Protein AF-A0A183AEE5-F1 (afdb_monomer_lite)

Structure (mmCIF, N/CA/C/O backbone):
data_AF-A0A183AEE5-F1
#
_entry.id   AF-A0A183AEE5-F1
#
loop_
_atom_site.group_PDB
_atom_site.id
_atom_site.type_symbol
_atom_site.label_atom_id
_atom_site.label_alt_id
_atom_site.label_comp_id
_atom_site.label_asym_id
_atom_site.label_entity_id
_atom_site.label_seq_id
_atom_site.pdbx_PDB_ins_code
_atom_site.Cartn_x
_atom_site.Cartn_y
_atom_site.Cartn_z
_atom_site.occupancy
_atom_site.B_iso_or_equiv
_atom_site.auth_seq_id
_atom_site.auth_comp_id
_atom_site.auth_asym_id
_atom_site.auth_atom_id
_atom_site.pdbx_PDB_model_num
ATOM 1 N N . MET A 1 1 ? -30.775 -7.541 3.614 1.00 33.09 1 MET A N 1
ATOM 2 C CA . MET A 1 1 ? -30.421 -8.299 2.389 1.00 33.09 1 MET A CA 1
ATOM 3 C C . MET A 1 1 ? -29.648 -7.408 1.407 1.00 33.09 1 MET A C 1
ATOM 5 O O . MET A 1 1 ? -30.187 -7.089 0.366 1.00 33.09 1 MET A O 1
ATOM 9 N N . ASN A 1 2 ? -28.415 -6.980 1.724 1.00 30.53 2 ASN A N 1
ATOM 10 C CA . ASN A 1 2 ? -27.580 -6.151 0.825 1.00 30.53 2 ASN A CA 1
ATOM 11 C C . ASN A 1 2 ? -26.063 -6.335 1.096 1.00 30.53 2 ASN A C 1
ATOM 13 O O . ASN A 1 2 ? -25.309 -5.374 1.110 1.00 30.53 2 ASN A O 1
ATOM 17 N N . GLY A 1 3 ? -25.608 -7.569 1.352 1.00 29.02 3 GLY A N 1
ATOM 18 C CA . GLY A 1 3 ? -24.204 -7.855 1.710 1.00 29.02 3 GLY A CA 1
ATOM 19 C C . GLY A 1 3 ? -23.367 -8.567 0.640 1.00 29.02 3 GLY A C 1
ATOM 20 O O . GLY A 1 3 ? -22.178 -8.761 0.833 1.00 29.02 3 GLY A O 1
ATOM 21 N N . ALA A 1 4 ? -23.956 -8.978 -0.488 1.00 32.12 4 ALA A N 1
ATOM 22 C CA . ALA A 1 4 ? -23.327 -9.960 -1.384 1.00 32.12 4 ALA A CA 1
ATOM 23 C C . ALA A 1 4 ? -22.768 -9.393 -2.705 1.00 32.12 4 ALA A C 1
ATOM 25 O O . ALA A 1 4 ? -22.392 -10.164 -3.583 1.00 32.12 4 ALA A O 1
ATOM 26 N N . ARG A 1 5 ? -22.736 -8.065 -2.901 1.00 33.53 5 ARG A N 1
ATOM 27 C CA . ARG A 1 5 ? -22.489 -7.481 -4.238 1.00 33.53 5 ARG A CA 1
ATOM 28 C C . ARG A 1 5 ? -21.132 -6.800 -4.452 1.00 33.53 5 ARG A C 1
ATOM 30 O O . ARG A 1 5 ? -20.838 -6.465 -5.592 1.00 33.53 5 ARG A O 1
ATOM 37 N N . LEU A 1 6 ? -20.297 -6.645 -3.418 1.00 39.03 6 LEU A N 1
ATOM 38 C CA . LEU A 1 6 ? -18.992 -5.961 -3.529 1.00 39.03 6 LEU A CA 1
ATOM 39 C C . LEU A 1 6 ? -17.761 -6.870 -3.360 1.00 39.03 6 LEU A C 1
ATOM 41 O O . LEU A 1 6 ? -16.681 -6.491 -3.793 1.00 39.03 6 LEU A O 1
ATOM 45 N N . ALA A 1 7 ? -17.916 -8.105 -2.871 1.00 34.47 7 ALA A N 1
ATOM 46 C CA . ALA A 1 7 ? -16.820 -9.088 -2.818 1.00 34.47 7 ALA A CA 1
ATOM 47 C C . ALA A 1 7 ? -16.441 -9.673 -4.201 1.00 34.47 7 ALA A C 1
ATOM 49 O O . ALA A 1 7 ? -15.514 -10.462 -4.328 1.00 34.47 7 ALA A O 1
ATOM 50 N N . LEU A 1 8 ? -17.144 -9.280 -5.267 1.00 34.84 8 LEU A N 1
ATOM 51 C CA . LEU A 1 8 ? -17.016 -9.865 -6.604 1.00 34.84 8 LEU A CA 1
ATOM 52 C C . LEU A 1 8 ? -15.946 -9.217 -7.507 1.00 34.84 8 LEU A C 1
ATOM 54 O O . LEU A 1 8 ? -15.865 -9.597 -8.679 1.00 34.84 8 LEU A O 1
ATOM 58 N N . SER A 1 9 ? -15.152 -8.258 -7.017 1.00 39.91 9 SER A N 1
ATOM 59 C CA . SER A 1 9 ? -14.151 -7.558 -7.847 1.00 39.91 9 SER A CA 1
ATOM 60 C C . SER A 1 9 ? -12.701 -8.013 -7.657 1.00 39.91 9 SER A C 1
ATOM 62 O O . SER A 1 9 ? -11.897 -7.765 -8.548 1.00 39.91 9 SER A O 1
ATOM 64 N N . VAL A 1 10 ? -12.349 -8.715 -6.572 1.00 41.53 10 VAL A N 1
ATOM 65 C CA . VAL A 1 10 ? -10.946 -9.125 -6.325 1.00 41.53 10 VAL A CA 1
ATOM 66 C C . VAL A 1 10 ? -10.704 -10.604 -6.659 1.00 41.53 10 VAL A C 1
ATOM 68 O O . VAL A 1 10 ? -9.654 -10.953 -7.201 1.00 41.53 10 VAL A O 1
ATOM 71 N N . ASP A 1 11 ? -11.708 -11.463 -6.461 1.00 34.84 11 ASP A N 1
ATOM 72 C CA . ASP A 1 11 ? -11.623 -12.898 -6.782 1.00 34.84 11 ASP A CA 1
ATOM 73 C C . ASP A 1 11 ? -11.725 -13.210 -8.283 1.00 34.84 11 ASP A C 1
ATOM 75 O O . ASP A 1 11 ? -11.359 -14.298 -8.720 1.00 34.84 11 ASP A O 1
ATOM 79 N N . ARG A 1 12 ? -12.133 -12.244 -9.116 1.00 38.88 12 ARG A N 1
ATOM 80 C CA . ARG A 1 12 ? -12.139 -12.390 -10.585 1.00 38.88 12 ARG A CA 1
ATOM 81 C C . ARG A 1 12 ? -10.766 -12.258 -11.247 1.00 38.88 12 ARG A C 1
ATOM 83 O O . ARG A 1 12 ? -10.683 -12.290 -12.468 1.00 38.88 12 ARG A O 1
ATOM 90 N N . LEU A 1 13 ? -9.692 -12.133 -10.471 1.00 43.09 13 LEU A N 1
ATOM 91 C CA . LEU A 1 13 ? -8.324 -12.134 -10.996 1.00 43.09 13 LEU A CA 1
ATOM 92 C C . LEU A 1 13 ? -7.663 -13.525 -10.956 1.00 43.09 13 LEU A C 1
ATOM 94 O O . LEU A 1 13 ? -6.475 -13.629 -11.249 1.00 43.09 13 LEU A O 1
ATOM 98 N N . SER A 1 14 ? -8.394 -14.590 -10.596 1.00 39.56 14 SER A N 1
ATOM 99 C CA . SER A 1 14 ? -7.869 -15.969 -10.553 1.00 39.56 14 SER A CA 1
ATOM 100 C C . SER A 1 14 ? -8.423 -16.915 -11.628 1.00 39.56 14 SER A C 1
ATOM 102 O O . SER A 1 14 ? -8.091 -18.097 -11.610 1.00 39.56 14 SER A O 1
ATOM 104 N N . GLY A 1 15 ? -9.219 -16.438 -12.592 1.00 36.59 15 GLY A N 1
ATOM 105 C CA . GLY A 1 15 ? -9.850 -17.330 -13.568 1.00 36.59 15 GLY A CA 1
ATOM 106 C C . GLY A 1 15 ? -10.144 -16.696 -14.920 1.00 36.59 15 GLY A C 1
ATOM 107 O O . GLY A 1 15 ? -11.270 -16.273 -15.153 1.00 36.59 15 GLY A O 1
ATOM 108 N N . SER A 1 16 ? -9.148 -16.696 -15.808 1.00 32.88 16 SER A N 1
ATOM 109 C CA . SER A 1 16 ? -9.320 -16.866 -17.260 1.00 32.88 16 SER A CA 1
ATOM 110 C C . SER A 1 16 ? -7.942 -16.965 -17.924 1.00 32.88 16 SER A C 1
ATOM 112 O O . SER A 1 16 ? -7.357 -15.965 -18.338 1.00 32.88 16 SER A O 1
ATOM 114 N N . ASP A 1 17 ? -7.426 -18.189 -17.987 1.00 44.78 17 ASP A N 1
ATOM 115 C CA . ASP A 1 17 ? -6.514 -18.614 -19.047 1.00 44.78 17 ASP A CA 1
ATOM 116 C C . ASP A 1 17 ? -7.341 -18.668 -20.344 1.00 44.78 17 ASP A C 1
ATOM 118 O O . ASP A 1 17 ? -8.331 -19.399 -20.410 1.00 44.78 17 ASP A O 1
ATOM 122 N N . GLY A 1 18 ? -7.043 -17.798 -21.314 1.00 34.50 18 GLY A N 1
ATOM 123 C CA . GLY A 1 18 ? -7.837 -17.700 -22.541 1.00 34.50 18 GLY A CA 1
ATOM 124 C C . GLY A 1 18 ? -7.739 -16.365 -23.277 1.00 34.50 18 GLY A C 1
ATOM 125 O O . GLY A 1 18 ? -8.624 -15.521 -23.172 1.00 34.50 18 GLY A O 1
ATOM 126 N N . THR A 1 19 ? -6.678 -16.226 -24.075 1.00 37.31 19 THR A N 1
ATOM 127 C CA . THR A 1 19 ? -6.639 -15.473 -25.345 1.00 37.31 19 THR A CA 1
ATOM 128 C C . THR A 1 19 ? -7.123 -14.016 -25.325 1.00 37.31 19 THR A C 1
ATOM 130 O O . THR A 1 19 ? -8.152 -13.679 -25.910 1.00 37.31 19 THR A O 1
ATOM 133 N N . LEU A 1 20 ? -6.312 -13.118 -24.767 1.00 34.59 20 LEU A N 1
ATOM 134 C CA . LEU A 1 20 ? -6.300 -11.709 -25.170 1.00 34.59 20 LEU A CA 1
ATOM 135 C C . LEU A 1 20 ? -4.869 -11.329 -25.545 1.00 34.59 20 LEU A C 1
ATOM 137 O O . LEU A 1 20 ? -4.094 -10.917 -24.697 1.00 34.59 20 LEU A O 1
ATOM 141 N N . ASN A 1 21 ? -4.550 -11.536 -26.823 1.00 35.25 21 ASN A N 1
ATOM 142 C CA . ASN A 1 21 ? -3.433 -10.955 -27.567 1.00 35.25 21 ASN A CA 1
ATOM 143 C C . ASN A 1 21 ? -2.161 -10.669 -26.735 1.00 35.25 21 ASN A C 1
ATOM 145 O O . ASN A 1 21 ? -1.895 -9.527 -26.360 1.00 35.25 21 ASN A O 1
ATOM 149 N N . ASP A 1 22 ? -1.353 -11.707 -26.494 1.00 37.94 22 ASP A N 1
ATOM 150 C CA . ASP A 1 22 ? 0.007 -11.613 -25.935 1.00 37.94 22 ASP A CA 1
ATOM 151 C C . ASP A 1 22 ? 0.994 -10.983 -26.945 1.00 37.94 22 ASP A C 1
ATOM 153 O O . ASP A 1 22 ? 2.081 -11.490 -27.209 1.00 37.94 22 ASP A O 1
ATOM 157 N N . THR A 1 23 ? 0.648 -9.833 -27.525 1.00 42.81 23 THR A N 1
ATOM 158 C CA . THR A 1 23 ? 1.587 -8.960 -28.246 1.00 42.81 23 THR A CA 1
ATOM 159 C C . THR A 1 23 ? 2.367 -8.113 -27.244 1.00 42.81 23 THR A C 1
ATOM 161 O O . THR A 1 23 ? 2.393 -6.888 -27.332 1.00 42.81 23 THR A O 1
ATOM 164 N N . ASN A 1 24 ? 2.953 -8.756 -26.233 1.00 50.22 24 ASN A N 1
ATOM 165 C CA . ASN A 1 24 ? 3.902 -8.106 -25.348 1.00 50.22 24 ASN A CA 1
ATOM 166 C C . ASN A 1 24 ? 5.325 -8.529 -25.756 1.00 50.22 24 ASN A C 1
ATOM 168 O O . ASN A 1 24 ? 5.679 -9.689 -25.522 1.00 50.22 24 ASN A O 1
ATOM 172 N N . PRO A 1 25 ? 6.165 -7.612 -26.275 1.00 50.31 25 PRO A N 1
ATOM 173 C CA . PRO A 1 25 ? 7.548 -7.909 -26.631 1.00 50.31 25 PRO A CA 1
ATOM 174 C C . PRO A 1 25 ? 8.283 -8.645 -25.502 1.00 50.31 25 PRO A C 1
ATOM 176 O O . PRO A 1 25 ? 8.777 -9.745 -25.721 1.00 50.31 25 PRO A O 1
ATOM 179 N N . TRP A 1 26 ? 8.216 -8.166 -24.249 1.00 53.53 26 TRP A N 1
ATOM 180 C CA . TRP A 1 26 ? 8.925 -8.744 -23.089 1.00 53.53 26 TRP A CA 1
ATOM 181 C C . TRP A 1 26 ? 8.517 -10.175 -22.722 1.00 53.53 26 TRP A C 1
ATOM 183 O O . TRP A 1 26 ? 9.238 -10.832 -21.968 1.00 53.53 26 TRP A O 1
ATOM 193 N N . THR A 1 27 ? 7.356 -10.657 -23.184 1.00 52.84 27 THR A N 1
ATOM 194 C CA . THR A 1 27 ? 6.897 -12.032 -22.910 1.00 52.84 27 THR A CA 1
ATOM 195 C C . THR A 1 27 ? 7.577 -13.077 -23.786 1.00 52.84 27 THR A C 1
ATOM 197 O O . THR A 1 27 ? 7.635 -14.235 -23.374 1.00 52.84 27 THR A O 1
ATOM 200 N N . LEU A 1 28 ? 8.181 -12.658 -24.904 1.00 53.25 28 LEU A N 1
ATOM 201 C CA . LEU A 1 28 ? 8.917 -13.518 -25.835 1.00 53.25 28 LEU A CA 1
ATOM 202 C C . LEU A 1 28 ? 10.428 -13.615 -25.515 1.00 53.25 28 LEU A C 1
ATOM 204 O O . LEU A 1 28 ? 11.050 -14.617 -25.848 1.00 53.25 28 LEU A O 1
ATOM 208 N N . TYR A 1 29 ? 10.999 -12.646 -24.782 1.00 56.25 29 TYR A N 1
ATOM 209 C CA . TYR A 1 29 ? 12.411 -12.618 -24.329 1.00 56.25 29 TYR A CA 1
ATOM 210 C C . TYR A 1 29 ? 12.774 -13.185 -22.937 1.00 56.25 29 TYR A C 1
ATOM 212 O O . TYR A 1 29 ? 13.965 -13.206 -22.593 1.00 56.25 29 TYR A O 1
ATOM 220 N N . PRO A 1 30 ? 11.845 -13.590 -22.049 1.00 54.38 30 PRO A N 1
ATOM 221 C CA . PRO A 1 30 ? 12.145 -13.667 -20.623 1.00 54.38 30 PRO A CA 1
ATOM 222 C C . PRO A 1 30 ? 12.965 -14.903 -20.227 1.00 54.38 30 PRO A C 1
ATOM 224 O O . PRO A 1 30 ? 13.386 -15.016 -19.074 1.00 54.38 30 PRO A O 1
ATOM 227 N N . THR A 1 31 ? 13.187 -15.839 -21.149 1.00 52.41 31 THR A N 1
ATOM 228 C CA . THR A 1 31 ? 13.876 -17.105 -20.873 1.00 52.41 31 THR A CA 1
ATOM 229 C C . THR A 1 31 ? 15.392 -17.022 -21.048 1.00 52.41 31 THR A C 1
ATOM 231 O O . THR A 1 31 ? 16.099 -17.749 -20.354 1.00 52.41 31 THR A O 1
ATOM 234 N N . ALA A 1 32 ? 15.907 -16.118 -21.893 1.00 61.94 32 ALA A N 1
ATOM 235 C CA . ALA A 1 32 ? 17.343 -16.028 -22.185 1.00 61.94 32 ALA A CA 1
ATOM 236 C C . ALA A 1 32 ? 18.074 -14.905 -21.423 1.00 61.94 32 ALA A C 1
ATOM 238 O O . ALA A 1 32 ? 19.258 -15.048 -21.126 1.00 61.94 32 ALA A O 1
ATOM 239 N N . ASN A 1 33 ? 17.390 -13.808 -21.062 1.00 78.31 33 ASN A N 1
ATOM 240 C CA . ASN A 1 33 ? 18.022 -12.639 -20.441 1.00 78.31 33 ASN A CA 1
ATOM 241 C C . ASN A 1 33 ? 17.760 -12.554 -18.918 1.00 78.31 33 ASN A C 1
ATOM 243 O O . ASN A 1 33 ? 16.636 -12.256 -18.492 1.00 78.31 33 ASN A O 1
ATOM 247 N N . PRO A 1 34 ? 18.789 -12.737 -18.062 1.00 85.06 34 PRO A N 1
ATOM 248 C CA . PRO A 1 34 ? 18.630 -12.678 -16.609 1.00 85.06 34 PRO A CA 1
ATOM 249 C C . PRO A 1 34 ? 18.146 -11.323 -16.076 1.00 85.06 34 PRO A C 1
ATOM 251 O O . PRO A 1 34 ? 17.491 -11.285 -15.034 1.00 85.06 34 PRO A O 1
ATOM 254 N N . ALA A 1 35 ? 18.472 -10.211 -16.742 1.00 86.12 35 ALA A N 1
ATOM 255 C CA . ALA A 1 35 ? 18.066 -8.875 -16.311 1.00 86.12 35 ALA A CA 1
ATOM 256 C C . ALA A 1 35 ? 16.568 -8.639 -16.548 1.00 86.12 35 ALA A C 1
ATOM 258 O O . ALA A 1 35 ? 15.877 -8.188 -15.636 1.00 86.12 35 ALA A O 1
ATOM 259 N N . LEU A 1 36 ? 16.050 -9.044 -17.713 1.00 86.00 36 LEU A N 1
ATOM 260 C CA . LEU A 1 36 ? 14.614 -8.991 -18.018 1.00 86.00 36 LEU A CA 1
ATOM 261 C C . LEU A 1 36 ? 13.800 -9.894 -17.090 1.00 86.00 36 LEU A C 1
ATOM 263 O O . LEU A 1 36 ? 12.750 -9.490 -16.589 1.00 86.00 36 LEU A O 1
ATOM 267 N N . LYS A 1 37 ? 14.315 -11.093 -16.791 1.00 87.50 37 LYS A N 1
ATOM 268 C CA . LYS A 1 37 ? 13.683 -11.993 -15.822 1.00 87.50 37 LYS A CA 1
ATOM 269 C C . LYS A 1 37 ? 13.573 -11.346 -14.441 1.00 87.50 37 LYS A C 1
ATOM 271 O O . LYS A 1 37 ? 12.505 -11.392 -13.840 1.00 87.50 37 LYS A O 1
ATOM 276 N N . ARG A 1 38 ? 14.654 -10.727 -13.950 1.00 91.06 38 ARG A N 1
ATOM 277 C CA . ARG A 1 38 ? 14.645 -10.017 -12.660 1.00 91.06 38 ARG A CA 1
ATOM 278 C C . ARG A 1 38 ? 13.684 -8.835 -12.666 1.00 91.06 38 ARG A C 1
ATOM 280 O O . ARG A 1 38 ? 12.919 -8.705 -11.722 1.00 91.06 38 ARG A O 1
ATOM 287 N N . LEU A 1 39 ? 13.679 -8.029 -13.729 1.00 91.62 39 LEU A N 1
ATOM 288 C CA . LEU A 1 39 ? 12.742 -6.915 -13.873 1.00 91.62 39 LEU A CA 1
ATOM 289 C C . LEU A 1 39 ? 11.290 -7.390 -13.748 1.00 91.62 39 LEU A C 1
ATOM 291 O O . LEU A 1 39 ? 10.527 -6.825 -12.969 1.00 91.62 39 LEU A O 1
ATOM 295 N N . ARG A 1 40 ? 10.934 -8.483 -14.433 1.00 90.38 40 ARG A N 1
ATOM 296 C CA . ARG A 1 40 ? 9.599 -9.075 -14.320 1.00 90.38 40 ARG A CA 1
ATOM 297 C C . ARG A 1 40 ? 9.293 -9.566 -12.908 1.00 90.38 40 ARG A C 1
ATOM 299 O O . ARG A 1 40 ? 8.220 -9.267 -12.403 1.00 90.38 40 ARG A O 1
ATOM 306 N N . CYS A 1 41 ? 10.239 -10.229 -12.240 1.00 93.06 41 CYS A N 1
ATOM 307 C CA . CYS A 1 41 ? 10.052 -10.632 -10.845 1.00 93.06 41 CYS A CA 1
ATOM 308 C C . CYS A 1 41 ? 9.769 -9.436 -9.923 1.00 93.06 41 CYS A C 1
ATOM 310 O O . CYS A 1 41 ? 8.921 -9.558 -9.047 1.00 93.06 41 CYS A O 1
ATOM 312 N N . VAL A 1 42 ? 10.429 -8.289 -10.124 1.00 95.75 42 VAL A N 1
ATOM 313 C CA . VAL A 1 42 ? 10.175 -7.080 -9.320 1.00 95.75 42 VAL A CA 1
ATOM 314 C C . VAL A 1 42 ? 8.778 -6.511 -9.590 1.00 95.75 42 VAL A C 1
ATOM 316 O O . VAL A 1 42 ? 8.096 -6.099 -8.654 1.00 95.75 42 VAL A O 1
ATOM 319 N N . ILE A 1 43 ? 8.314 -6.518 -10.844 1.00 95.12 43 ILE A N 1
ATOM 320 C CA . ILE A 1 43 ? 6.951 -6.081 -11.190 1.00 95.12 43 ILE A CA 1
ATOM 321 C C . ILE A 1 43 ? 5.905 -7.027 -10.589 1.00 95.12 43 ILE A C 1
ATOM 323 O O . ILE A 1 43 ? 4.929 -6.574 -9.989 1.00 95.12 43 ILE A O 1
ATOM 327 N N . ASP A 1 44 ? 6.122 -8.336 -10.705 1.00 94.38 44 ASP A N 1
ATOM 328 C CA . ASP A 1 44 ? 5.246 -9.342 -10.108 1.00 94.38 44 ASP A CA 1
ATOM 329 C C . ASP A 1 44 ? 5.223 -9.197 -8.582 1.00 94.38 44 ASP A C 1
ATOM 331 O O . ASP A 1 44 ? 4.158 -9.249 -7.967 1.00 94.38 44 ASP A O 1
ATOM 335 N N . GLU A 1 45 ? 6.377 -8.959 -7.952 1.00 97.19 45 GLU A N 1
ATOM 336 C CA . GLU A 1 45 ? 6.468 -8.662 -6.523 1.00 97.19 45 GLU A CA 1
ATOM 337 C C . GLU A 1 45 ? 5.672 -7.403 -6.171 1.00 97.19 45 GLU A C 1
ATOM 339 O O . GLU A 1 45 ? 4.887 -7.429 -5.221 1.00 97.19 45 GLU A O 1
ATOM 344 N N . LEU A 1 46 ? 5.800 -6.321 -6.943 1.00 97.44 46 LEU A N 1
ATOM 345 C CA . LEU A 1 46 ? 5.041 -5.091 -6.731 1.00 97.44 46 LEU A CA 1
ATOM 346 C C . LEU A 1 46 ? 3.529 -5.361 -6.716 1.00 97.44 46 LEU A C 1
ATOM 348 O O . LEU A 1 46 ? 2.860 -4.974 -5.755 1.00 97.44 46 LEU A O 1
ATOM 352 N N . VAL A 1 47 ? 3.007 -6.063 -7.726 1.00 97.00 47 VAL A N 1
ATOM 353 C CA . VAL A 1 47 ? 1.571 -6.371 -7.854 1.00 97.00 47 VAL A CA 1
ATOM 354 C C . VAL A 1 47 ? 1.101 -7.343 -6.766 1.00 97.00 47 VAL A C 1
ATOM 356 O O . VAL A 1 47 ? 0.071 -7.118 -6.130 1.00 97.00 47 VAL A O 1
ATOM 359 N N . ASN A 1 48 ? 1.852 -8.413 -6.502 1.00 97.12 48 ASN A N 1
ATOM 360 C CA . ASN A 1 48 ? 1.467 -9.434 -5.521 1.00 97.12 48 ASN A CA 1
ATOM 361 C C . ASN A 1 48 ? 1.512 -8.903 -4.084 1.00 97.12 48 ASN A C 1
ATOM 363 O O . ASN A 1 48 ? 0.620 -9.180 -3.272 1.00 97.12 48 ASN A O 1
ATOM 367 N N . THR A 1 49 ? 2.531 -8.105 -3.765 1.00 98.25 49 THR A N 1
ATOM 368 C CA . THR A 1 49 ? 2.621 -7.449 -2.458 1.00 98.25 49 THR A CA 1
ATOM 369 C C . THR A 1 49 ? 1.577 -6.345 -2.318 1.00 98.25 49 THR A C 1
ATOM 371 O O . THR A 1 49 ? 1.104 -6.124 -1.205 1.00 98.25 49 THR A O 1
ATOM 374 N N . GLU A 1 50 ? 1.147 -5.713 -3.418 1.00 98.31 50 GLU A N 1
ATOM 375 C CA . GLU A 1 50 ? 0.026 -4.768 -3.402 1.00 98.31 50 GLU A CA 1
ATOM 376 C C . GLU A 1 50 ? -1.292 -5.466 -3.097 1.00 98.31 50 GLU A C 1
ATOM 378 O O . GLU A 1 50 ? -2.012 -5.045 -2.197 1.00 98.31 50 GLU A O 1
ATOM 383 N N . LYS A 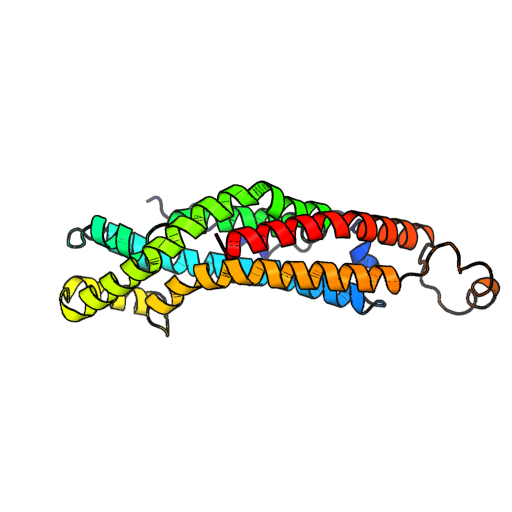1 51 ? -1.568 -6.592 -3.760 1.00 98.25 51 LYS A N 1
ATOM 384 C CA . LYS A 1 51 ? -2.740 -7.424 -3.465 1.00 98.25 51 LYS A CA 1
ATOM 385 C C . LYS A 1 51 ? -2.792 -7.818 -1.989 1.00 98.25 51 LYS A C 1
ATOM 387 O O . LYS A 1 51 ? -3.827 -7.681 -1.343 1.00 98.25 51 LYS A O 1
ATOM 392 N N . SER A 1 52 ? -1.662 -8.261 -1.442 1.00 98.00 52 SER A N 1
ATOM 393 C CA . SER A 1 52 ? -1.555 -8.639 -0.026 1.00 98.00 52 SER A CA 1
ATOM 394 C C . SER A 1 52 ? -1.766 -7.449 0.919 1.00 98.00 52 SER A C 1
ATOM 396 O O . SER A 1 52 ? -2.338 -7.599 2.001 1.00 98.00 52 SER A O 1
ATOM 398 N N . TYR A 1 53 ? -1.308 -6.259 0.522 1.00 98.44 53 TYR A N 1
ATOM 399 C CA . TYR A 1 53 ? -1.497 -5.033 1.290 1.00 98.44 53 TYR A CA 1
ATOM 400 C C . TYR A 1 53 ? -2.955 -4.561 1.271 1.00 98.44 53 TYR A C 1
ATOM 402 O O . TYR A 1 53 ? -3.507 -4.297 2.337 1.00 98.44 53 TYR A O 1
ATOM 410 N N . VAL A 1 54 ? -3.599 -4.546 0.101 1.00 98.38 54 VAL A N 1
ATOM 411 C CA . VAL A 1 54 ? -5.034 -4.256 -0.051 1.00 98.38 54 VAL A CA 1
ATOM 412 C C . VAL A 1 54 ? -5.870 -5.204 0.800 1.00 98.38 54 VAL A C 1
ATOM 414 O O . VAL A 1 54 ? -6.738 -4.744 1.536 1.00 98.38 54 VAL A O 1
ATOM 417 N N . GLN A 1 55 ? -5.565 -6.506 0.774 1.00 98.00 55 GLN A N 1
ATOM 418 C CA . GLN A 1 55 ? -6.251 -7.475 1.627 1.00 98.00 55 GLN A CA 1
ATOM 419 C C . GLN A 1 55 ? -6.070 -7.144 3.113 1.00 98.00 55 GLN A C 1
ATOM 421 O O . GLN A 1 55 ? -7.045 -7.109 3.849 1.00 98.00 55 GLN A O 1
ATOM 426 N N . SER A 1 56 ? -4.850 -6.801 3.543 1.00 97.50 56 SER A N 1
ATOM 427 C CA . SER A 1 56 ? -4.610 -6.400 4.938 1.00 97.50 56 SER A CA 1
ATOM 428 C C . SER A 1 56 ? -5.426 -5.161 5.337 1.00 97.50 56 SER A C 1
ATOM 430 O O . SER A 1 56 ? -5.892 -5.079 6.468 1.00 97.50 56 SER A O 1
ATOM 432 N N . LEU A 1 57 ? -5.593 -4.184 4.436 1.00 98.00 57 LEU A N 1
ATOM 433 C CA . LEU A 1 57 ? -6.438 -3.009 4.682 1.00 98.00 57 LEU A CA 1
ATOM 434 C C . LEU A 1 57 ? -7.923 -3.380 4.744 1.00 98.00 57 LEU A C 1
ATOM 436 O O . LEU A 1 57 ? -8.643 -2.856 5.591 1.00 98.00 57 LEU A O 1
ATOM 440 N N . LEU A 1 58 ? -8.370 -4.288 3.874 1.00 97.50 58 LEU A N 1
ATOM 441 C CA . LEU A 1 58 ? -9.732 -4.817 3.873 1.00 97.50 58 LEU A CA 1
ATOM 442 C C . LEU A 1 58 ? -10.048 -5.556 5.176 1.00 97.50 58 LEU A C 1
ATOM 444 O O . LEU A 1 58 ? -11.116 -5.337 5.740 1.00 97.50 58 LEU A O 1
ATOM 448 N N . ASP A 1 59 ? -9.117 -6.359 5.688 1.00 97.38 59 ASP A N 1
ATOM 449 C CA . ASP A 1 59 ? -9.278 -7.068 6.960 1.00 97.38 59 ASP A CA 1
ATOM 450 C C . ASP A 1 59 ? -9.441 -6.081 8.129 1.00 97.38 59 ASP A C 1
ATOM 452 O O . ASP A 1 59 ? -10.264 -6.296 9.019 1.00 97.38 59 ASP A O 1
ATOM 456 N N . ILE A 1 60 ? -8.713 -4.956 8.115 1.00 97.44 60 ILE A N 1
ATOM 457 C CA . ILE A 1 60 ? -8.878 -3.890 9.116 1.00 97.44 60 ILE A CA 1
ATOM 458 C C . ILE A 1 60 ? -10.248 -3.209 8.963 1.00 97.44 60 ILE A C 1
ATOM 460 O O . ILE A 1 60 ? -10.999 -3.097 9.934 1.00 97.44 60 ILE A O 1
ATOM 464 N N . ASP A 1 61 ? -10.585 -2.776 7.748 1.00 96.50 61 ASP A N 1
ATOM 465 C CA . ASP A 1 61 ? -11.806 -2.021 7.441 1.00 96.50 61 ASP A CA 1
ATOM 466 C C . ASP A 1 61 ? -13.082 -2.841 7.707 1.00 96.50 61 ASP A C 1
ATOM 468 O O . ASP A 1 61 ? -14.001 -2.391 8.386 1.00 96.50 61 ASP A O 1
ATOM 472 N N . GLN A 1 62 ? -13.138 -4.079 7.219 1.00 96.00 62 GLN A N 1
ATOM 473 C CA . GLN A 1 62 ? -14.331 -4.927 7.306 1.00 96.00 62 GLN A CA 1
ATOM 474 C C . GLN A 1 62 ? -14.343 -5.830 8.536 1.00 96.00 62 GLN A C 1
ATOM 476 O O . GLN A 1 62 ? -15.413 -6.225 8.993 1.00 96.00 62 GLN A O 1
ATOM 481 N N . GLY A 1 63 ? -13.175 -6.174 9.075 1.00 96.12 63 GLY A N 1
ATOM 482 C CA . GLY A 1 63 ? -13.070 -7.085 10.207 1.00 96.12 63 GLY A CA 1
ATOM 483 C C . GLY A 1 63 ? -12.995 -6.402 11.568 1.00 96.12 63 GLY A C 1
ATOM 484 O O . GLY A 1 63 ? -13.378 -7.020 12.558 1.00 96.12 63 GLY A O 1
ATOM 485 N N . TYR A 1 64 ? -12.556 -5.139 11.632 1.00 97.06 64 TYR A N 1
ATOM 486 C CA . TYR A 1 64 ? -12.551 -4.353 12.870 1.00 97.06 64 TYR A CA 1
ATOM 487 C C . TYR A 1 64 ? -13.473 -3.143 12.785 1.00 97.06 64 TYR A C 1
ATOM 489 O O . TYR A 1 64 ? -14.385 -3.026 13.601 1.00 97.06 64 TYR A O 1
ATOM 497 N N . LEU A 1 65 ? -13.253 -2.247 11.820 1.00 96.38 65 LEU A N 1
ATOM 498 C CA . LEU A 1 65 ? -13.964 -0.970 11.782 1.00 96.38 65 LEU A CA 1
ATOM 499 C C . LEU A 1 65 ? -15.470 -1.178 11.570 1.00 96.38 65 LEU A C 1
ATOM 501 O O . LEU A 1 65 ? -16.257 -0.732 12.398 1.00 96.38 65 LEU A O 1
ATOM 505 N N . ALA A 1 66 ? -15.881 -1.928 10.544 1.00 95.56 66 ALA A N 1
ATOM 506 C CA . ALA A 1 66 ? -17.301 -2.129 10.251 1.00 95.56 66 ALA A CA 1
ATOM 507 C C . ALA A 1 66 ? -18.106 -2.769 11.412 1.00 95.56 66 ALA A C 1
ATOM 509 O O . ALA A 1 66 ? -19.167 -2.228 11.738 1.00 95.56 66 ALA A O 1
ATOM 510 N N . PRO A 1 67 ? -17.644 -3.846 12.085 1.00 95.81 67 PRO A N 1
ATOM 511 C CA . PRO A 1 67 ? -18.336 -4.393 13.253 1.00 95.81 67 PRO A CA 1
ATOM 512 C C . PRO A 1 67 ? -18.394 -3.421 14.434 1.00 95.81 67 PRO A C 1
ATOM 514 O O . PRO A 1 67 ? -19.423 -3.333 15.098 1.00 95.81 67 PRO A O 1
ATOM 517 N N . LEU A 1 68 ? -17.312 -2.679 14.692 1.00 96.00 68 LEU A N 1
ATOM 518 C CA . LEU A 1 68 ? -17.250 -1.735 15.809 1.00 96.00 68 LEU A CA 1
ATOM 519 C C . LEU A 1 68 ? -18.118 -0.497 15.571 1.00 96.00 68 LEU A C 1
ATOM 521 O O . LEU A 1 68 ? -18.723 -0.004 16.513 1.00 96.00 68 LEU A O 1
ATOM 525 N N . THR A 1 69 ? -18.229 -0.017 14.332 1.00 94.81 69 THR A N 1
ATOM 526 C CA . THR A 1 69 ? -19.104 1.112 13.977 1.00 94.81 69 THR A CA 1
ATOM 527 C C . THR A 1 69 ? -20.589 0.762 14.097 1.00 94.81 69 THR A C 1
ATOM 529 O O . THR A 1 69 ? -21.409 1.638 14.355 1.00 94.81 69 THR A O 1
ATOM 532 N N . GLN A 1 70 ? -20.962 -0.507 13.911 1.00 93.62 70 GLN A N 1
ATOM 533 C CA . GLN A 1 70 ? -22.345 -0.970 14.088 1.00 93.62 70 GLN A CA 1
ATOM 534 C C . GLN A 1 70 ? -22.731 -1.160 15.559 1.00 93.62 70 GLN A C 1
ATOM 536 O O . GLN A 1 70 ? -23.908 -1.357 15.868 1.00 93.62 70 GLN A O 1
ATOM 541 N N . ASP A 1 71 ? -21.754 -1.126 16.460 1.00 92.75 71 ASP A N 1
ATOM 542 C CA . ASP A 1 71 ? -21.951 -1.379 17.873 1.00 92.75 71 ASP A CA 1
ATOM 543 C C . ASP A 1 71 ? -22.300 -0.074 18.616 1.00 92.75 71 ASP A C 1
ATOM 545 O O . ASP A 1 71 ? -21.480 0.844 18.662 1.00 92.75 71 ASP A O 1
ATOM 549 N N . PRO A 1 72 ? -23.496 0.036 19.225 1.00 91.44 72 PRO A N 1
ATOM 550 C CA . PRO A 1 72 ? -23.946 1.277 19.855 1.00 91.44 72 PRO A CA 1
ATOM 551 C C . PRO A 1 72 ? -23.151 1.650 21.116 1.00 91.44 72 PRO A C 1
ATOM 553 O O . PRO A 1 72 ? -23.211 2.801 21.544 1.00 91.44 72 PRO A O 1
ATOM 556 N N . ASP A 1 73 ? -22.403 0.711 21.707 1.00 91.00 73 ASP A N 1
ATOM 557 C CA . ASP A 1 73 ? -21.571 0.968 22.890 1.00 91.00 73 ASP A CA 1
ATOM 558 C C . ASP A 1 73 ? -20.193 1.548 22.529 1.00 91.00 73 ASP A C 1
ATOM 560 O O . ASP A 1 73 ? -19.365 1.789 23.415 1.00 91.00 73 ASP A O 1
ATOM 564 N N . VAL A 1 74 ? -19.897 1.708 21.236 1.00 93.25 74 VAL A N 1
ATOM 565 C CA . VAL A 1 74 ? -18.601 2.170 20.742 1.00 93.25 74 VAL A CA 1
ATOM 566 C C . VAL A 1 74 ? -18.733 3.570 20.156 1.00 93.25 74 VAL A C 1
ATOM 568 O O . VAL A 1 74 ? -19.489 3.826 19.225 1.00 93.25 74 VAL A O 1
ATOM 571 N N . GLU A 1 75 ? -17.951 4.501 20.695 1.00 92.94 75 GLU A N 1
ATOM 572 C CA . GLU A 1 75 ? -17.945 5.879 20.220 1.00 92.94 75 GLU A CA 1
ATOM 573 C C . GLU A 1 75 ? -17.214 5.998 18.873 1.00 92.94 75 GLU A C 1
ATOM 575 O O . GLU A 1 75 ? -16.026 5.677 18.771 1.00 92.94 75 GLU A O 1
ATOM 580 N N . SER A 1 76 ? -17.900 6.522 17.850 1.00 91.69 76 SER A N 1
ATOM 581 C CA . SER A 1 76 ? -17.326 6.705 16.505 1.00 91.69 76 SER A CA 1
ATOM 582 C C . SER A 1 76 ? -16.056 7.558 16.515 1.00 91.69 76 SER A C 1
ATOM 584 O O . SER A 1 76 ? -15.104 7.234 15.817 1.00 91.69 76 SER A O 1
ATOM 586 N N . SER A 1 77 ? -15.994 8.592 17.361 1.00 93.44 77 SER A N 1
ATOM 587 C CA . SER A 1 77 ? -14.833 9.488 17.449 1.00 93.44 77 SER A CA 1
ATOM 588 C C . SER A 1 77 ? -13.544 8.748 17.842 1.00 93.44 77 SER A C 1
ATOM 590 O O . SER A 1 77 ? -12.454 9.097 17.391 1.00 93.44 77 SER A O 1
ATOM 592 N N . ILE A 1 78 ? -13.658 7.694 18.660 1.00 93.81 78 ILE A N 1
ATOM 593 C CA . ILE A 1 78 ? -12.530 6.855 19.071 1.00 93.81 78 ILE A CA 1
ATOM 594 C C . ILE A 1 78 ? -12.094 5.967 17.905 1.00 93.81 78 ILE A C 1
ATOM 596 O O . ILE A 1 78 ? -10.893 5.802 17.685 1.00 93.81 78 ILE A O 1
ATOM 600 N N . LEU A 1 79 ? -13.046 5.421 17.144 1.00 94.69 79 LEU A N 1
ATOM 601 C CA . LEU A 1 79 ? -12.754 4.623 15.952 1.00 94.69 79 LEU A CA 1
ATOM 602 C C . LEU A 1 79 ? -12.065 5.461 14.874 1.00 94.69 79 LEU A C 1
ATOM 604 O O . LEU A 1 79 ? -11.072 5.002 14.315 1.00 94.69 79 LEU A O 1
ATOM 608 N N . ASP A 1 80 ? -12.505 6.702 14.667 1.00 93.12 80 ASP A N 1
ATOM 609 C CA . ASP A 1 80 ? -11.879 7.641 13.732 1.00 93.12 80 ASP A CA 1
ATOM 610 C C . ASP A 1 80 ? -10.427 7.949 14.128 1.00 93.12 80 ASP A C 1
ATOM 612 O O . ASP A 1 80 ? -9.564 8.114 13.272 1.00 93.12 80 ASP A O 1
ATOM 616 N N . ILE A 1 81 ? -10.111 7.970 15.428 1.00 94.38 81 ILE A N 1
ATOM 617 C CA . ILE A 1 81 ? -8.730 8.136 15.900 1.00 94.38 81 ILE A CA 1
ATOM 618 C C . ILE A 1 81 ? -7.909 6.853 15.703 1.00 94.38 81 ILE A C 1
ATOM 620 O O . ILE A 1 81 ? -6.753 6.928 15.288 1.00 94.38 81 ILE A O 1
ATOM 624 N N . ILE A 1 82 ? -8.464 5.683 16.033 1.00 94.88 82 ILE A N 1
ATOM 625 C CA . ILE A 1 82 ? -7.744 4.399 15.973 1.00 94.88 82 ILE A CA 1
ATOM 626 C C . ILE A 1 82 ? -7.488 3.975 14.526 1.00 94.88 82 ILE A C 1
ATOM 628 O O . ILE A 1 82 ? -6.365 3.612 14.180 1.00 94.88 82 ILE A O 1
ATOM 632 N N . PHE A 1 83 ? -8.531 3.985 13.701 1.00 94.38 83 PHE A N 1
ATOM 633 C CA . PHE A 1 83 ? -8.494 3.467 12.339 1.00 94.38 83 PHE A CA 1
ATOM 634 C C . PHE A 1 83 ? -8.254 4.567 11.305 1.00 94.38 83 PHE A C 1
ATOM 636 O O . PHE A 1 83 ? -7.754 4.259 10.229 1.00 94.38 83 PHE A O 1
ATOM 643 N N . GLY A 1 84 ? -8.518 5.840 11.615 1.00 87.00 84 GLY A N 1
ATOM 644 C CA . GLY A 1 84 ? -8.167 6.965 10.745 1.00 87.00 84 GLY A CA 1
ATOM 645 C C . GLY A 1 84 ? -8.573 6.759 9.284 1.00 87.00 84 GLY A C 1
ATOM 646 O O . GLY A 1 84 ? -9.644 6.242 8.975 1.00 87.00 84 GLY A O 1
ATOM 647 N N . ARG A 1 85 ? -7.666 7.113 8.366 1.00 89.38 85 ARG A N 1
ATOM 648 C CA . ARG A 1 85 ? -7.864 7.014 6.908 1.00 89.38 85 ARG A CA 1
ATOM 649 C C . ARG A 1 85 ? -7.807 5.594 6.330 1.00 89.38 85 ARG A C 1
ATOM 651 O O . ARG A 1 85 ? -7.604 5.452 5.126 1.00 89.38 85 ARG A O 1
ATOM 658 N N . ILE A 1 86 ? -7.957 4.530 7.124 1.00 95.12 86 ILE A N 1
ATOM 659 C CA . ILE A 1 86 ? -7.843 3.152 6.608 1.00 95.12 86 ILE A CA 1
ATOM 660 C C . ILE A 1 86 ? -8.830 2.885 5.465 1.00 95.12 86 ILE A C 1
ATOM 662 O O . ILE A 1 86 ? -8.423 2.318 4.452 1.00 95.12 86 ILE A O 1
ATOM 666 N N . SER A 1 87 ? -10.083 3.334 5.565 1.00 95.00 87 SER A N 1
ATOM 667 C CA . SER A 1 87 ? -11.071 3.118 4.501 1.00 95.00 87 SER A CA 1
ATOM 668 C C . SER A 1 87 ? -10.712 3.864 3.208 1.00 95.00 87 SER A C 1
ATOM 670 O O . SER A 1 87 ? -10.882 3.316 2.119 1.00 95.00 87 SER A O 1
ATOM 672 N N . GLU A 1 88 ? -10.176 5.085 3.309 1.00 96.25 88 GLU A N 1
ATOM 673 C CA . GLU A 1 88 ? -9.715 5.868 2.153 1.00 96.25 88 GLU A CA 1
ATOM 674 C C . GLU A 1 88 ? -8.470 5.247 1.511 1.00 96.25 88 GLU A C 1
ATOM 676 O O . GLU A 1 88 ? -8.414 5.094 0.290 1.00 96.25 88 GLU A O 1
ATOM 681 N N . LEU A 1 89 ? -7.500 4.828 2.332 1.00 97.12 89 LEU A N 1
ATOM 682 C CA . LEU A 1 89 ? -6.316 4.098 1.883 1.00 97.12 89 LEU A CA 1
ATOM 683 C C . LEU A 1 89 ? -6.722 2.808 1.171 1.00 97.12 89 LEU A C 1
ATOM 685 O O . LEU A 1 89 ? -6.249 2.556 0.068 1.00 97.12 89 LEU A O 1
ATOM 689 N N . ARG A 1 90 ? -7.629 2.013 1.750 1.00 97.75 90 ARG A N 1
ATOM 690 C CA . ARG A 1 90 ? -8.116 0.774 1.129 1.00 97.75 90 ARG A CA 1
ATOM 691 C C . ARG A 1 90 ? -8.680 1.046 -0.259 1.00 97.75 90 ARG A C 1
ATOM 693 O O . ARG A 1 90 ? -8.247 0.415 -1.217 1.00 97.75 90 ARG A O 1
ATOM 700 N N . GLN A 1 91 ? -9.611 1.993 -0.367 1.00 97.50 91 GLN A N 1
ATOM 701 C CA . GLN A 1 91 ? -10.236 2.333 -1.645 1.00 97.50 91 GLN A CA 1
ATOM 702 C C . GLN A 1 91 ? -9.195 2.801 -2.658 1.00 97.50 91 GLN A C 1
ATOM 704 O O . GLN A 1 91 ? -9.195 2.343 -3.796 1.00 97.50 91 GLN A O 1
ATOM 709 N N . PHE A 1 92 ? -8.278 3.680 -2.258 1.00 98.06 92 PHE A N 1
ATOM 710 C CA . PHE A 1 92 ? -7.201 4.131 -3.131 1.00 98.06 92 PHE A CA 1
ATOM 711 C C . PHE A 1 92 ? -6.331 2.965 -3.626 1.00 98.06 92 PHE A C 1
ATOM 713 O O . PHE A 1 92 ? -6.113 2.825 -4.830 1.00 98.06 92 PHE A O 1
ATOM 720 N N . HIS A 1 93 ? -5.892 2.092 -2.720 1.00 98.25 93 HIS A N 1
ATOM 721 C CA . HIS A 1 93 ? -5.021 0.967 -3.047 1.00 98.25 93 HIS A CA 1
ATOM 722 C C . HIS A 1 93 ? -5.725 -0.127 -3.865 1.00 98.25 93 HIS A C 1
ATOM 724 O O . HIS A 1 93 ? -5.085 -0.773 -4.690 1.00 98.25 93 HIS A O 1
ATOM 730 N N . GLU A 1 94 ? -7.045 -0.289 -3.750 1.00 97.94 94 GLU A N 1
ATOM 731 C CA . GLU A 1 94 ? -7.829 -1.137 -4.662 1.00 97.94 94 GLU A CA 1
ATOM 732 C C . GLU A 1 94 ? -7.767 -0.626 -6.109 1.00 97.94 94 GLU A C 1
ATOM 734 O O . GLU A 1 94 ? -7.499 -1.400 -7.030 1.00 97.94 94 GLU A O 1
ATOM 739 N N . HIS A 1 95 ? -7.948 0.681 -6.324 1.00 97.75 95 HIS A N 1
ATOM 740 C CA . HIS A 1 95 ? -7.828 1.280 -7.658 1.00 97.75 95 HIS A CA 1
ATOM 741 C C . HIS A 1 95 ? -6.386 1.230 -8.180 1.00 97.75 95 HIS A C 1
ATOM 743 O O . HIS A 1 95 ? -6.155 0.972 -9.369 1.00 97.75 95 HIS A O 1
ATOM 749 N N . LEU A 1 96 ? -5.409 1.438 -7.291 1.00 97.69 96 LEU A N 1
ATOM 750 C CA . LEU A 1 96 ? -3.993 1.322 -7.618 1.00 97.69 96 LEU A CA 1
ATOM 751 C C . LEU A 1 96 ? -3.656 -0.103 -8.069 1.00 97.69 96 LEU A C 1
ATOM 753 O O . LEU A 1 96 ? -3.049 -0.271 -9.123 1.00 97.69 96 LEU A O 1
ATOM 757 N N . LEU A 1 97 ? -4.097 -1.122 -7.326 1.00 98.06 97 LEU A N 1
ATOM 758 C CA . LEU A 1 97 ? -3.883 -2.531 -7.653 1.00 98.06 97 LEU A CA 1
ATOM 759 C C . LEU A 1 97 ? -4.435 -2.883 -9.035 1.00 98.06 97 LEU A C 1
ATOM 761 O O . LEU A 1 97 ? -3.740 -3.529 -9.817 1.00 98.06 97 LEU A O 1
ATOM 765 N N . LEU A 1 98 ? -5.656 -2.442 -9.353 1.00 97.00 98 LEU A N 1
ATOM 766 C CA . LEU A 1 98 ? -6.252 -2.663 -10.673 1.00 97.00 98 LEU A CA 1
ATOM 767 C C . LEU A 1 98 ? -5.404 -2.030 -11.783 1.00 97.00 98 LEU A C 1
ATOM 769 O O . LEU A 1 98 ? -5.124 -2.678 -12.791 1.00 97.00 98 LEU A O 1
ATOM 773 N N . SER A 1 99 ? -4.941 -0.797 -11.570 1.00 96.75 99 SER A N 1
ATOM 774 C CA . SER A 1 99 ? -4.090 -0.080 -12.526 1.00 96.75 99 SER A CA 1
ATOM 775 C C . SER A 1 99 ? -2.728 -0.760 -12.709 1.00 96.75 99 SER A C 1
ATOM 777 O O . SER A 1 99 ? -2.260 -0.921 -13.835 1.00 96.75 99 SER A O 1
ATOM 779 N N . LEU A 1 100 ? -2.102 -1.209 -11.616 1.00 95.62 100 LEU A N 1
ATOM 780 C CA . LEU A 1 100 ? -0.831 -1.936 -11.647 1.00 95.62 100 LEU A CA 1
ATOM 781 C C . LEU A 1 100 ? -0.974 -3.294 -12.338 1.00 95.62 100 LEU A C 1
ATOM 783 O O . LEU A 1 100 ? -0.109 -3.674 -13.121 1.00 95.62 100 LEU A O 1
ATOM 787 N N . HIS A 1 101 ? -2.068 -4.015 -12.088 1.00 93.88 101 HIS A N 1
ATOM 788 C CA . HIS A 1 101 ? -2.326 -5.297 -12.735 1.00 93.88 101 HIS A CA 1
ATOM 789 C C . HIS A 1 101 ? -2.566 -5.139 -14.242 1.00 93.88 101 HIS A C 1
ATOM 791 O O . HIS A 1 101 ? -2.032 -5.924 -15.026 1.00 93.88 101 HIS A O 1
ATOM 797 N N . LEU A 1 102 ? -3.324 -4.111 -14.644 1.00 93.44 102 LEU A N 1
ATOM 798 C CA . LEU A 1 102 ? -3.589 -3.783 -16.047 1.00 93.44 102 LEU A CA 1
ATOM 799 C C . LEU A 1 102 ? -2.301 -3.430 -16.804 1.00 93.44 102 LEU A C 1
ATOM 801 O O . LEU A 1 102 ? -2.107 -3.868 -17.935 1.00 93.44 102 LEU A O 1
ATOM 805 N N . HIS A 1 103 ? -1.410 -2.665 -16.172 1.00 92.94 103 HIS A N 1
ATOM 806 C CA . HIS A 1 103 ? -0.174 -2.174 -16.784 1.00 92.94 103 HIS A CA 1
ATOM 807 C C . HIS A 1 103 ? 1.074 -2.985 -16.411 1.00 92.94 103 HIS A C 1
ATOM 809 O O . HIS A 1 103 ? 2.185 -2.552 -16.697 1.00 92.94 103 HIS A O 1
ATOM 815 N N . ARG A 1 104 ? 0.933 -4.188 -15.835 1.00 89.31 104 ARG A N 1
ATOM 816 C CA . ARG A 1 104 ? 2.068 -5.046 -15.422 1.00 89.31 104 ARG A CA 1
ATOM 817 C C . ARG A 1 104 ? 3.059 -5.367 -16.552 1.00 89.31 104 ARG A C 1
ATOM 819 O O . ARG A 1 104 ? 4.201 -5.728 -16.308 1.00 89.31 104 ARG A O 1
ATOM 826 N N . ASN A 1 105 ? 2.590 -5.256 -17.788 1.00 85.94 105 ASN A N 1
ATOM 827 C CA . ASN A 1 105 ? 3.315 -5.577 -19.009 1.00 85.94 105 ASN A CA 1
ATOM 828 C C . ASN A 1 105 ? 3.858 -4.336 -19.744 1.00 85.94 105 ASN A C 1
ATOM 830 O O . ASN A 1 105 ? 4.557 -4.494 -20.739 1.00 85.94 105 ASN A O 1
ATOM 834 N N . ASP A 1 106 ? 3.550 -3.127 -19.264 1.00 89.88 106 ASP A N 1
ATOM 835 C CA . ASP A 1 106 ? 3.942 -1.849 -19.860 1.00 89.88 106 ASP A CA 1
ATOM 836 C C . ASP A 1 106 ? 4.604 -0.974 -18.787 1.00 89.88 106 ASP A C 1
ATOM 838 O O . ASP A 1 106 ? 3.942 -0.367 -17.943 1.00 89.88 106 ASP A O 1
ATOM 842 N N . LEU A 1 107 ? 5.936 -0.916 -18.818 1.00 90.25 107 LEU A N 1
ATOM 843 C CA . LEU A 1 107 ? 6.737 -0.197 -17.825 1.00 90.25 107 LEU A CA 1
ATOM 844 C C . LEU A 1 107 ? 6.461 1.309 -17.801 1.00 90.25 107 LEU A C 1
ATOM 846 O O . LEU A 1 107 ? 6.503 1.918 -16.730 1.00 90.25 107 LEU A O 1
ATOM 850 N N . ILE A 1 108 ? 6.182 1.914 -18.959 1.00 93.00 108 ILE A N 1
ATOM 851 C CA . ILE A 1 108 ? 5.916 3.352 -19.062 1.00 93.00 108 ILE A CA 1
ATOM 852 C C . ILE A 1 108 ? 4.583 3.652 -18.386 1.00 93.00 108 ILE A C 1
ATOM 854 O O . ILE A 1 108 ? 4.495 4.559 -17.553 1.00 93.00 108 ILE A O 1
ATOM 858 N N . GLN A 1 109 ? 3.549 2.875 -18.707 1.00 94.62 109 GLN A N 1
ATOM 859 C CA . GLN A 1 109 ? 2.232 3.044 -18.105 1.00 94.62 109 GLN A CA 1
ATOM 860 C C . GLN A 1 109 ? 2.250 2.704 -16.614 1.00 94.62 109 GLN A C 1
ATOM 862 O O . GLN A 1 109 ? 1.682 3.454 -15.822 1.00 94.62 109 GLN A O 1
ATOM 867 N N . LEU A 1 110 ? 2.973 1.660 -16.204 1.00 94.81 110 LEU A N 1
ATOM 868 C CA . LEU A 1 110 ? 3.166 1.314 -14.796 1.00 94.81 110 LEU A CA 1
ATOM 869 C C . LEU A 1 110 ? 3.840 2.454 -14.020 1.00 94.81 110 LEU A C 1
ATOM 871 O O . LEU A 1 110 ? 3.379 2.817 -12.940 1.00 94.81 110 LEU A O 1
ATOM 875 N N . ALA A 1 111 ? 4.879 3.080 -14.577 1.00 95.69 111 ALA A N 1
ATOM 876 C CA . ALA A 1 111 ? 5.509 4.250 -13.967 1.00 95.69 111 ALA A CA 1
ATOM 877 C C . ALA A 1 111 ? 4.543 5.448 -13.888 1.00 95.69 111 ALA A C 1
ATOM 879 O O . ALA A 1 111 ? 4.472 6.136 -12.865 1.00 95.69 111 ALA A O 1
ATOM 880 N N . ARG A 1 112 ? 3.741 5.676 -14.938 1.00 96.44 112 ARG A N 1
ATOM 881 C CA . ARG A 1 112 ? 2.720 6.736 -14.968 1.00 96.44 112 ARG A CA 1
ATOM 882 C C . ARG A 1 112 ? 1.627 6.544 -13.924 1.00 96.44 112 ARG A C 1
ATOM 884 O O . ARG A 1 112 ? 1.135 7.547 -13.414 1.00 96.44 112 ARG A O 1
ATOM 891 N N . VAL A 1 113 ? 1.280 5.308 -13.555 1.00 97.56 113 VAL A N 1
ATOM 892 C CA . VAL A 1 113 ? 0.344 5.047 -12.447 1.00 97.56 113 VAL A CA 1
ATOM 893 C C . VAL A 1 113 ? 0.823 5.740 -11.167 1.00 97.56 113 VAL A C 1
ATOM 895 O O . VAL A 1 113 ? 0.031 6.426 -10.523 1.00 97.56 113 VAL A O 1
ATOM 898 N N . PHE A 1 114 ? 2.111 5.659 -10.826 1.00 97.62 114 PHE A N 1
ATOM 899 C CA . PHE A 1 114 ? 2.654 6.353 -9.652 1.00 97.62 114 PHE A CA 1
ATOM 900 C C . PHE A 1 114 ? 2.654 7.873 -9.814 1.00 97.62 114 PHE A C 1
ATOM 902 O O . PHE A 1 114 ? 2.257 8.591 -8.899 1.00 97.62 114 PHE A O 1
ATOM 909 N N . LEU A 1 115 ? 3.054 8.373 -10.984 1.00 97.00 115 LEU A N 1
ATOM 910 C CA . LEU A 1 115 ? 3.104 9.812 -11.256 1.00 97.00 115 LEU A CA 1
ATOM 911 C C . LEU A 1 115 ? 1.723 10.470 -11.163 1.00 97.00 115 LEU A C 1
ATOM 913 O O . LEU A 1 115 ? 1.580 11.515 -10.528 1.00 97.00 115 LEU A O 1
ATOM 917 N N . ASN A 1 116 ? 0.709 9.839 -11.753 1.00 96.50 116 ASN A N 1
ATOM 918 C CA . ASN A 1 116 ? -0.660 10.349 -11.773 1.00 96.50 116 ASN A CA 1
ATOM 919 C C . ASN A 1 116 ? -1.284 10.369 -10.371 1.00 96.50 116 ASN A C 1
ATOM 921 O O . ASN A 1 116 ? -2.063 11.265 -10.058 1.00 96.50 116 ASN A O 1
ATOM 925 N N . ASN A 1 117 ? -0.908 9.414 -9.518 1.00 96.62 117 ASN A N 1
ATOM 926 C CA . ASN A 1 117 ? -1.442 9.280 -8.164 1.00 96.62 117 ASN A CA 1
ATOM 927 C C . ASN A 1 117 ? -0.565 9.943 -7.084 1.00 96.62 117 ASN A C 1
ATOM 929 O O . ASN A 1 117 ? -0.930 9.921 -5.911 1.00 96.62 117 ASN A O 1
ATOM 933 N N . ALA A 1 118 ? 0.566 10.565 -7.441 1.00 93.69 118 ALA A N 1
ATOM 934 C CA . ALA A 1 118 ? 1.556 11.071 -6.481 1.00 93.69 118 ALA A CA 1
ATOM 935 C C . ALA A 1 118 ? 0.973 12.042 -5.438 1.00 93.69 118 ALA A C 1
ATOM 937 O O . ALA A 1 118 ? 1.298 11.952 -4.258 1.00 93.69 118 ALA A O 1
ATOM 938 N N . ARG A 1 119 ? 0.068 12.941 -5.851 1.00 93.44 119 ARG A N 1
ATOM 939 C CA . ARG A 1 119 ? -0.603 13.873 -4.924 1.00 93.44 119 ARG A CA 1
ATOM 940 C C . ARG A 1 119 ? -1.542 13.160 -3.955 1.00 93.44 119 ARG A C 1
ATOM 942 O O . ARG A 1 119 ? -1.682 13.584 -2.816 1.00 93.44 119 ARG A O 1
ATOM 949 N N . GLN A 1 120 ? -2.204 12.100 -4.414 1.00 94.94 120 GLN A N 1
ATOM 950 C CA . GLN A 1 120 ? -3.115 11.325 -3.580 1.00 94.94 120 GLN A CA 1
ATOM 951 C C . GLN A 1 120 ? -2.341 10.487 -2.563 1.00 94.94 120 GLN A C 1
ATOM 953 O O . GLN A 1 120 ? -2.738 10.435 -1.403 1.00 94.94 120 GLN A O 1
ATOM 958 N N . PHE A 1 121 ? -1.202 9.916 -2.968 1.00 95.38 121 PHE A N 1
ATOM 959 C CA . PHE A 1 121 ? -0.251 9.309 -2.042 1.00 95.38 121 PHE A CA 1
ATOM 960 C C . PHE A 1 121 ? 0.159 10.294 -0.941 1.00 95.38 121 PHE A C 1
ATOM 962 O O . PHE A 1 121 ? -0.007 9.987 0.234 1.00 95.38 121 PHE A O 1
ATOM 969 N N . GLU A 1 122 ? 0.644 11.482 -1.311 1.00 93.75 122 GLU A N 1
ATOM 970 C CA . GLU A 1 122 ? 1.054 12.519 -0.355 1.00 93.75 122 GLU A CA 1
ATOM 971 C C . GLU A 1 122 ? -0.083 12.874 0.614 1.00 93.75 122 GLU A C 1
ATOM 973 O O . GLU A 1 122 ? 0.077 12.772 1.827 1.00 93.75 122 GLU A O 1
ATOM 978 N N . TYR A 1 123 ? -1.265 13.192 0.083 1.00 93.56 123 TYR A N 1
ATOM 979 C CA . TYR A 1 123 ? -2.432 13.556 0.884 1.00 93.56 123 TYR A CA 1
ATOM 980 C C . TYR A 1 123 ? -2.833 12.474 1.901 1.00 93.56 123 TYR A C 1
ATOM 982 O O . TYR A 1 123 ? -3.050 12.780 3.074 1.00 93.56 123 TYR A O 1
ATOM 990 N N . LEU A 1 124 ? -2.927 11.213 1.466 1.00 94.38 124 LEU A N 1
ATOM 991 C CA . LEU A 1 124 ? -3.380 10.116 2.324 1.00 94.38 124 LEU A CA 1
ATOM 992 C C . LEU A 1 124 ? -2.334 9.739 3.376 1.00 94.38 124 LEU A C 1
ATOM 994 O O . LEU A 1 124 ? -2.686 9.494 4.532 1.00 94.38 124 LEU A O 1
ATOM 998 N N . TYR A 1 125 ? -1.058 9.680 2.987 1.00 93.31 125 TYR A N 1
ATOM 999 C CA . TYR A 1 125 ? 0.002 9.187 3.863 1.00 93.31 125 TYR A CA 1
ATOM 1000 C C . TYR A 1 125 ? 0.500 10.230 4.860 1.00 93.31 125 TYR A C 1
ATOM 1002 O O . TYR A 1 125 ? 0.779 9.848 5.995 1.00 93.31 125 TYR A O 1
ATOM 1010 N N . VAL A 1 126 ? 0.556 11.519 4.504 1.00 90.56 126 VAL A N 1
ATOM 1011 C CA . VAL A 1 126 ? 0.970 12.579 5.443 1.00 90.56 126 VAL A CA 1
ATOM 1012 C C . VAL A 1 126 ? 0.039 12.603 6.655 1.00 90.56 126 VAL A C 1
ATOM 1014 O O . VAL A 1 126 ? 0.485 12.471 7.795 1.00 90.56 126 VAL A O 1
ATOM 1017 N N . ASP A 1 127 ? -1.271 12.682 6.423 1.00 87.62 127 ASP A N 1
ATOM 1018 C CA . ASP A 1 127 ? -2.243 12.751 7.515 1.00 87.62 127 ASP A CA 1
ATOM 1019 C C . ASP A 1 127 ? -2.324 11.431 8.302 1.00 87.62 127 ASP A C 1
ATOM 1021 O O . ASP A 1 127 ? -2.408 11.439 9.532 1.00 87.62 127 ASP A O 1
ATOM 1025 N N . PHE A 1 128 ? -2.225 10.279 7.626 1.00 92.19 128 PHE A N 1
ATOM 1026 C CA . PHE A 1 128 ? -2.183 8.986 8.313 1.00 92.19 128 PHE A CA 1
ATOM 1027 C C . PHE A 1 128 ? -0.962 8.873 9.239 1.00 92.19 128 PHE A C 1
ATOM 1029 O O . PHE A 1 128 ? -1.105 8.505 10.405 1.00 92.19 128 PHE A O 1
ATOM 1036 N N . CYS A 1 129 ? 0.233 9.223 8.758 1.00 90.62 129 CYS A N 1
ATOM 1037 C CA . CYS A 1 129 ? 1.470 9.145 9.535 1.00 90.62 129 CYS A CA 1
ATOM 1038 C C . CYS A 1 129 ? 1.476 10.114 10.726 1.00 90.62 129 CYS A C 1
ATOM 1040 O O . CYS A 1 129 ? 1.891 9.724 11.821 1.00 90.62 129 CYS A O 1
ATOM 1042 N N . ILE A 1 130 ? 0.968 11.341 10.552 1.00 89.19 130 ILE A N 1
ATOM 1043 C CA . ILE A 1 130 ? 0.825 12.319 11.644 1.00 89.19 130 ILE A CA 1
ATOM 1044 C C . ILE A 1 130 ? -0.074 11.759 12.754 1.00 89.19 130 ILE A C 1
ATOM 1046 O O . ILE A 1 130 ? 0.251 11.859 13.942 1.00 89.19 130 ILE A O 1
ATOM 1050 N N . ASN A 1 131 ? -1.189 11.131 12.376 1.00 90.44 131 ASN A N 1
ATOM 1051 C CA . ASN A 1 131 ? -2.161 10.614 13.334 1.00 90.44 131 ASN A CA 1
ATOM 1052 C C . ASN A 1 131 ? -1.809 9.226 13.889 1.00 90.44 131 ASN A C 1
ATOM 1054 O O . ASN A 1 131 ? -2.306 8.872 14.957 1.00 90.44 131 ASN A O 1
ATOM 1058 N N . TYR A 1 132 ? -0.899 8.476 13.261 1.00 93.19 132 TYR A N 1
ATOM 1059 C CA . TYR A 1 132 ? -0.533 7.115 13.670 1.00 93.19 132 TYR A CA 1
ATOM 1060 C C . TYR A 1 132 ? -0.111 7.020 15.146 1.00 93.19 132 TYR A C 1
ATOM 1062 O O . TYR A 1 132 ? -0.587 6.159 15.888 1.00 93.19 132 TYR A O 1
ATOM 1070 N N . CYS A 1 133 ? 0.727 7.948 15.625 1.00 91.81 133 CYS A N 1
ATOM 1071 C CA . CYS A 1 133 ? 1.129 7.985 17.036 1.00 91.81 133 CYS A CA 1
ATOM 1072 C C . CYS A 1 133 ? -0.070 8.141 17.985 1.00 91.81 133 CYS A C 1
ATOM 1074 O O . CYS A 1 133 ? -0.070 7.585 19.085 1.00 91.81 133 CYS A O 1
ATOM 1076 N N . LYS A 1 134 ? -1.088 8.902 17.572 1.00 94.31 134 LYS A N 1
ATOM 1077 C CA . LYS A 1 134 ? -2.323 9.090 18.336 1.00 94.31 134 LYS A CA 1
ATOM 1078 C C . LYS A 1 134 ? -3.148 7.803 18.339 1.00 94.31 134 LYS A C 1
ATOM 1080 O O . LYS A 1 134 ? -3.567 7.388 19.414 1.00 94.31 134 LYS A O 1
ATOM 1085 N N . SER A 1 135 ? -3.283 7.134 17.194 1.00 94.94 135 SER A N 1
ATOM 1086 C CA . SER A 1 135 ? -3.961 5.837 17.070 1.00 94.94 135 SER A CA 1
ATOM 1087 C C . SER A 1 135 ? -3.385 4.794 18.033 1.00 94.94 135 SER A C 1
ATOM 1089 O O . SER A 1 135 ? -4.129 4.163 18.784 1.00 94.94 135 SER A O 1
ATOM 1091 N N . ILE A 1 136 ? -2.052 4.670 18.090 1.00 95.56 136 ILE A N 1
ATOM 1092 C CA . ILE A 1 136 ? -1.375 3.721 18.989 1.00 95.56 136 ILE A CA 1
ATOM 1093 C C . ILE A 1 136 ? -1.605 4.066 20.465 1.00 95.56 136 ILE A C 1
ATOM 1095 O O . ILE A 1 136 ? -1.893 3.171 21.259 1.00 95.56 136 ILE A O 1
ATOM 1099 N N . ARG A 1 137 ? -1.540 5.348 20.849 1.00 95.06 137 ARG A N 1
ATOM 1100 C CA . ARG A 1 137 ? -1.850 5.766 22.230 1.00 95.06 137 ARG A CA 1
ATOM 1101 C C . ARG A 1 137 ? -3.299 5.458 22.598 1.00 95.06 137 ARG A C 1
ATOM 1103 O O . ARG A 1 137 ? -3.555 4.930 23.672 1.00 95.06 137 ARG A O 1
ATOM 1110 N N . THR A 1 138 ? -4.247 5.721 21.701 1.00 95.31 138 THR A N 1
ATOM 1111 C CA . THR A 1 138 ? -5.665 5.430 21.947 1.00 95.31 138 THR A CA 1
ATOM 1112 C C . THR A 1 138 ? -5.931 3.930 22.092 1.00 95.31 138 THR A C 1
ATOM 1114 O O . THR A 1 138 ? -6.730 3.543 22.944 1.00 95.31 138 THR A O 1
ATOM 1117 N N . LEU A 1 139 ? -5.227 3.073 21.344 1.00 95.25 139 LEU A N 1
ATOM 1118 C CA . LEU A 1 139 ? -5.277 1.618 21.537 1.00 95.25 139 LEU A CA 1
ATOM 1119 C C . LEU A 1 139 ? -4.706 1.186 22.896 1.00 95.25 139 LEU A C 1
ATOM 1121 O O . LEU A 1 139 ? -5.314 0.368 23.590 1.00 95.25 139 LEU A O 1
ATOM 1125 N N . GLN A 1 140 ? -3.585 1.775 23.320 1.00 94.88 140 GLN A N 1
ATOM 1126 C CA . GLN A 1 140 ? -3.002 1.523 24.643 1.00 94.88 140 GLN A CA 1
ATOM 1127 C C . GLN A 1 140 ? -3.951 1.943 25.773 1.00 94.88 140 GLN A C 1
ATOM 1129 O O . GLN A 1 140 ? -4.172 1.170 26.708 1.00 94.88 140 GLN A O 1
ATOM 1134 N N . ASP A 1 141 ? -4.572 3.115 25.657 1.00 94.31 141 ASP A N 1
ATOM 1135 C CA . ASP A 1 141 ? -5.578 3.583 26.609 1.00 94.31 141 ASP A CA 1
ATOM 1136 C C . ASP A 1 141 ? -6.822 2.689 26.600 1.00 94.31 141 ASP A C 1
ATOM 1138 O O . ASP A 1 141 ? -7.429 2.455 27.646 1.00 94.31 141 ASP A O 1
ATOM 1142 N N . ALA A 1 142 ? -7.230 2.178 25.433 1.00 93.62 142 ALA A N 1
ATOM 1143 C CA . ALA A 1 142 ? -8.353 1.254 25.343 1.00 93.62 142 ALA A CA 1
ATOM 1144 C C . ALA A 1 142 ? -8.069 -0.036 26.124 1.00 93.62 142 ALA A C 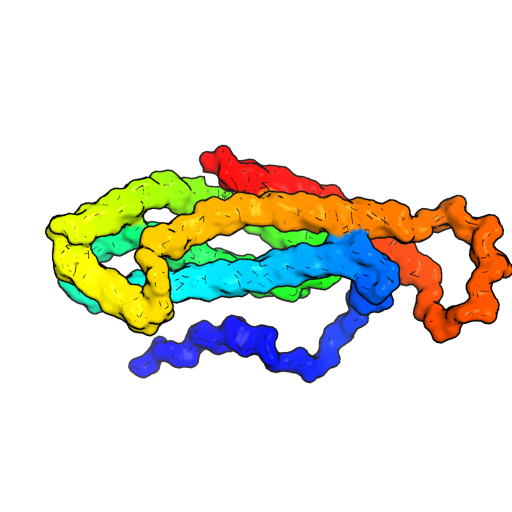1
ATOM 1146 O O . ALA A 1 142 ? -8.917 -0.492 26.892 1.00 93.62 142 ALA A O 1
ATOM 1147 N N . LYS A 1 143 ? -6.847 -0.565 26.003 1.00 93.31 143 LYS A N 1
ATOM 1148 C CA . LYS A 1 143 ? -6.387 -1.755 26.729 1.00 93.31 143 LYS A CA 1
ATOM 1149 C C . LYS A 1 143 ? -6.371 -1.574 28.248 1.00 93.31 143 LYS A C 1
ATOM 1151 O O . LYS A 1 143 ? -6.653 -2.529 28.966 1.00 93.31 143 LYS A O 1
ATOM 1156 N N . GLN A 1 144 ? -6.027 -0.383 28.736 1.00 93.25 144 GLN A N 1
ATOM 1157 C CA . GLN A 1 144 ? -5.897 -0.110 30.173 1.00 93.25 144 GLN A CA 1
ATOM 1158 C C . GLN A 1 144 ? -7.213 0.335 30.819 1.00 93.25 144 GLN A C 1
ATOM 1160 O O . GLN A 1 144 ? -7.536 -0.101 31.922 1.00 93.25 144 GLN A O 1
ATOM 1165 N N . SER A 1 145 ? -7.975 1.180 30.125 1.00 91.69 145 SER A N 1
ATOM 1166 C CA . SER A 1 145 ? -9.049 1.973 30.736 1.00 91.69 145 SER A CA 1
ATOM 1167 C C . SER A 1 145 ? -10.409 1.802 30.053 1.00 91.69 145 SER A C 1
ATOM 1169 O O . SER A 1 145 ? -11.406 2.307 30.563 1.00 91.69 145 SER A O 1
ATOM 1171 N N . ARG A 1 146 ? -10.495 1.093 28.914 1.00 91.56 146 ARG A N 1
ATOM 1172 C CA . ARG A 1 146 ? -11.755 0.859 28.174 1.00 91.56 146 ARG A CA 1
ATOM 1173 C C . ARG A 1 146 ? -11.965 -0.628 27.886 1.00 91.56 146 ARG A C 1
ATOM 1175 O O . ARG A 1 146 ? -11.989 -1.067 26.737 1.00 91.56 146 ARG A O 1
ATOM 1182 N N . ALA A 1 147 ? -12.152 -1.404 28.953 1.00 91.62 147 ALA A N 1
ATOM 1183 C CA . ALA A 1 147 ? -12.249 -2.864 28.893 1.00 91.62 147 ALA A CA 1
ATOM 1184 C C . ALA A 1 147 ? -13.310 -3.390 27.903 1.00 91.62 147 ALA A C 1
ATOM 1186 O O . ALA A 1 147 ? -13.080 -4.411 27.255 1.00 91.62 147 ALA A O 1
ATOM 1187 N N . SER A 1 148 ? -14.448 -2.699 27.751 1.00 93.06 148 SER A N 1
ATOM 1188 C CA . SER A 1 148 ? -15.500 -3.072 26.793 1.00 93.06 148 SER A CA 1
ATOM 1189 C C . SER A 1 148 ? -15.013 -2.987 25.343 1.00 93.06 148 SER A C 1
ATOM 1191 O O . SER A 1 148 ? -15.101 -3.974 24.614 1.00 93.06 148 SER A O 1
ATOM 1193 N N . LEU A 1 149 ? -14.442 -1.846 24.944 1.00 94.44 149 LEU A N 1
ATOM 1194 C CA . LEU A 1 149 ? -13.872 -1.635 23.612 1.00 94.44 149 LEU A CA 1
ATOM 1195 C C . LEU A 1 149 ? -12.720 -2.606 23.341 1.00 94.44 149 LEU A C 1
ATOM 1197 O O . LEU A 1 149 ? -12.685 -3.245 22.291 1.00 94.44 149 LEU A O 1
ATOM 1201 N N . TRP A 1 150 ? -11.809 -2.771 24.305 1.00 95.50 150 TRP A N 1
ATOM 1202 C CA . TRP A 1 150 ? -10.693 -3.706 24.168 1.00 95.50 150 TRP A CA 1
ATOM 1203 C C . TRP A 1 150 ? -11.173 -5.142 23.936 1.00 95.50 150 TRP A C 1
ATOM 1205 O O . TRP A 1 150 ? -10.684 -5.823 23.038 1.00 95.50 150 TRP A O 1
ATOM 1215 N N . LYS A 1 151 ? -12.188 -5.598 24.680 1.00 95.56 151 LYS A N 1
ATOM 1216 C CA . LYS A 1 151 ? -12.778 -6.926 24.474 1.00 95.56 151 LYS A CA 1
ATOM 1217 C C . LYS A 1 151 ? -13.353 -7.081 23.062 1.00 95.56 151 LYS A C 1
ATOM 1219 O O . LYS A 1 151 ? -13.134 -8.120 22.447 1.00 95.56 151 LYS A O 1
ATOM 1224 N N . LYS A 1 152 ? -14.045 -6.064 22.535 1.00 95.69 152 LYS A N 1
ATOM 1225 C CA . LYS A 1 152 ? -14.594 -6.086 21.167 1.00 95.69 152 LYS A CA 1
ATOM 1226 C C . LYS A 1 152 ? -13.477 -6.140 20.110 1.00 95.69 152 LYS A C 1
ATOM 1228 O O . LYS A 1 152 ? -13.572 -6.936 19.180 1.00 95.69 152 LYS A O 1
ATOM 1233 N N . LEU A 1 153 ? -12.381 -5.396 20.297 1.00 95.88 153 LEU A N 1
ATOM 1234 C CA . LEU A 1 153 ? -11.187 -5.472 19.436 1.00 95.88 153 LEU A CA 1
ATOM 1235 C C . LEU A 1 153 ? -10.561 -6.878 19.427 1.00 95.88 153 LEU A C 1
ATOM 1237 O O . LEU A 1 153 ? -10.206 -7.384 18.364 1.00 95.88 153 LEU A O 1
ATOM 1241 N N . ILE A 1 154 ? -10.472 -7.535 20.589 1.00 96.31 154 ILE A N 1
ATOM 1242 C CA . ILE A 1 154 ? -9.973 -8.916 20.693 1.00 96.31 154 ILE A CA 1
ATOM 1243 C C . ILE A 1 154 ? -10.894 -9.907 19.974 1.00 96.31 154 ILE A C 1
ATOM 1245 O O . ILE A 1 154 ? -10.401 -10.793 19.281 1.00 96.31 154 ILE A O 1
ATOM 1249 N N . VAL A 1 155 ? -12.216 -9.749 20.087 1.00 96.62 155 VAL A N 1
ATOM 1250 C CA . VAL A 1 155 ? -13.178 -10.585 19.347 1.00 96.62 155 VAL A CA 1
ATOM 1251 C C . VAL A 1 155 ? -12.997 -10.414 17.837 1.00 96.62 155 VAL A C 1
ATOM 1253 O O . VAL A 1 155 ? -12.933 -11.408 17.118 1.00 96.62 155 VAL A O 1
ATOM 1256 N N . CYS A 1 156 ? -12.838 -9.178 17.354 1.00 96.69 156 CYS A N 1
ATOM 1257 C CA . CYS A 1 156 ? -12.549 -8.911 15.942 1.00 96.69 156 CYS A CA 1
ATOM 1258 C C . CYS A 1 156 ? -11.252 -9.607 15.492 1.00 96.69 156 CYS A C 1
ATOM 1260 O O . CYS A 1 156 ? -11.238 -10.304 14.480 1.00 96.69 156 CYS A O 1
ATOM 1262 N N . GLN A 1 157 ? -10.183 -9.498 16.291 1.00 96.50 157 GLN A N 1
ATOM 1263 C CA . GLN A 1 157 ? -8.905 -10.159 16.015 1.00 96.50 157 GLN A CA 1
ATOM 1264 C C . GLN A 1 157 ? -9.044 -11.688 15.924 1.00 96.50 157 GLN A C 1
ATOM 1266 O O . GLN A 1 157 ? -8.480 -12.305 15.020 1.00 96.50 157 GLN A O 1
ATOM 1271 N N . GLN A 1 158 ? -9.804 -12.298 16.836 1.00 96.56 158 GLN A N 1
ATOM 1272 C CA . GLN A 1 158 ? -10.066 -13.740 16.836 1.00 96.56 158 GLN A CA 1
ATOM 1273 C C . GLN A 1 158 ? -10.862 -14.175 15.605 1.00 96.56 158 GLN A C 1
ATOM 1275 O O . GLN A 1 158 ? -10.496 -15.161 14.970 1.00 96.56 158 GLN A O 1
ATOM 1280 N N . ASN A 1 159 ? -11.901 -13.422 15.236 1.00 96.38 159 ASN A N 1
ATOM 1281 C CA . ASN A 1 159 ? -12.732 -13.717 14.067 1.00 96.38 159 ASN A CA 1
ATOM 1282 C C . ASN A 1 159 ? -11.937 -13.665 12.756 1.00 96.38 159 ASN A C 1
ATOM 1284 O O . ASN A 1 159 ? -12.199 -14.451 11.850 1.00 96.38 159 ASN A O 1
ATOM 1288 N N . LEU A 1 160 ? -10.946 -12.775 12.669 1.00 95.38 160 LEU A N 1
ATOM 1289 C CA . LEU A 1 160 ? -10.027 -12.688 11.532 1.00 95.38 160 LEU A CA 1
ATOM 1290 C C . LEU A 1 160 ? -8.887 -13.717 11.576 1.00 95.38 160 LEU A C 1
ATOM 1292 O O . LEU A 1 160 ? -8.112 -13.816 10.628 1.00 95.38 160 LEU A O 1
ATOM 1296 N N . GLY A 1 161 ? -8.722 -14.455 12.679 1.00 96.19 161 GLY A N 1
ATOM 1297 C CA . GLY A 1 161 ? -7.579 -15.354 12.868 1.00 96.19 161 GLY A CA 1
ATOM 1298 C C . GLY A 1 161 ? -6.227 -14.626 12.938 1.00 96.19 161 GLY A C 1
ATOM 1299 O O . GLY A 1 161 ? -5.178 -15.229 12.686 1.00 96.19 161 GLY A O 1
ATOM 1300 N N . HIS A 1 162 ? -6.233 -13.333 13.269 1.00 96.50 162 HIS A N 1
ATOM 1301 C CA . HIS A 1 162 ? -5.035 -12.506 13.352 1.00 96.50 162 HIS A CA 1
ATOM 1302 C C . HIS A 1 162 ? -4.156 -12.916 14.538 1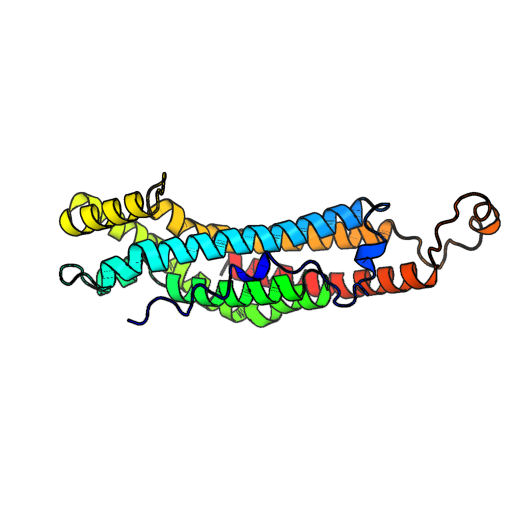.00 96.50 162 HIS A C 1
ATOM 1304 O O . HIS A 1 162 ? -4.550 -12.851 15.704 1.00 96.50 162 HIS A O 1
ATOM 1310 N N . GLN A 1 163 ? -2.921 -13.305 14.226 1.00 94.56 163 GLN A N 1
ATOM 1311 C CA . GLN A 1 163 ? -1.948 -13.777 15.215 1.00 94.56 163 GLN A CA 1
ATOM 1312 C C . GLN A 1 163 ? -1.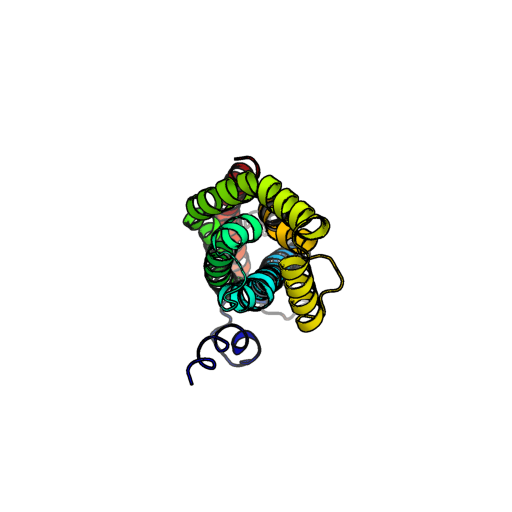266 -12.632 15.969 1.00 94.56 163 GLN A C 1
ATOM 1314 O O . GLN A 1 163 ? -0.741 -12.828 17.063 1.00 94.56 163 GLN A O 1
ATOM 1319 N N . LEU A 1 164 ? -1.257 -11.436 15.379 1.00 95.31 164 LEU A N 1
ATOM 1320 C CA . LEU A 1 164 ? -0.608 -10.256 15.938 1.00 95.31 164 LEU A CA 1
ATOM 1321 C C . LEU A 1 164 ? -1.654 -9.244 16.432 1.00 95.31 164 LEU A C 1
ATOM 1323 O O . LEU A 1 164 ? -2.800 -9.273 15.981 1.00 95.31 164 LEU A O 1
ATOM 1327 N N . PRO A 1 165 ? -1.281 -8.334 17.346 1.00 93.12 165 PRO A N 1
ATOM 1328 C CA . PRO A 1 165 ? -2.153 -7.238 17.758 1.00 93.12 165 PRO A CA 1
ATOM 1329 C C . PRO A 1 165 ? -2.489 -6.295 16.592 1.00 93.12 165 PRO A C 1
ATOM 1331 O O . PRO A 1 165 ? -1.668 -6.115 15.684 1.00 93.12 165 PRO A O 1
ATOM 1334 N N . VAL A 1 166 ? -3.664 -5.656 16.641 1.00 94.00 166 VAL A N 1
ATOM 1335 C CA . VAL A 1 166 ? -4.167 -4.736 15.597 1.00 94.00 166 VAL A CA 1
ATOM 1336 C C . VAL A 1 166 ? -3.185 -3.597 15.283 1.00 94.00 166 VAL A C 1
ATOM 1338 O O . VAL A 1 166 ? -3.026 -3.222 14.122 1.00 94.00 166 VAL A O 1
ATOM 1341 N N . GLU A 1 167 ? -2.431 -3.132 16.282 1.00 94.00 167 GLU A N 1
ATOM 1342 C CA . GLU A 1 167 ? -1.354 -2.143 16.166 1.00 94.00 167 GLU A CA 1
ATOM 1343 C C . GLU A 1 167 ? -0.339 -2.519 15.076 1.00 94.00 167 GLU A C 1
ATOM 1345 O O . GLU A 1 167 ? 0.136 -1.663 14.332 1.00 94.00 167 GLU A O 1
ATOM 1350 N N . THR A 1 168 ? -0.027 -3.811 14.945 1.00 94.81 168 THR A N 1
ATOM 1351 C CA . THR A 1 168 ? 0.961 -4.295 13.971 1.00 94.81 168 THR A CA 1
ATOM 1352 C C . THR A 1 168 ? 0.450 -4.150 12.541 1.00 94.81 168 THR A C 1
ATOM 1354 O O . THR A 1 168 ? 1.213 -3.841 11.625 1.00 94.81 168 THR A O 1
ATOM 1357 N N . TYR A 1 169 ? -0.852 -4.349 12.337 1.00 95.38 169 TYR A N 1
ATOM 1358 C CA . TYR A 1 169 ? -1.486 -4.203 11.032 1.00 95.38 169 TYR A CA 1
ATOM 1359 C C . TYR A 1 169 ? -1.658 -2.725 10.660 1.00 95.38 169 TYR A C 1
ATOM 1361 O O . TYR A 1 169 ? -1.459 -2.372 9.499 1.00 95.38 169 TYR A O 1
ATOM 1369 N N . LEU A 1 170 ? -1.905 -1.849 11.640 1.00 95.62 170 LEU A N 1
ATOM 1370 C CA . LEU A 1 170 ? -1.964 -0.394 11.444 1.00 95.62 170 LEU A CA 1
ATOM 1371 C C . LEU A 1 170 ? -0.609 0.236 11.086 1.00 95.62 170 LEU A C 1
ATOM 1373 O O . LEU A 1 170 ? -0.581 1.338 10.548 1.00 95.62 170 LEU A O 1
ATOM 1377 N N . LEU A 1 171 ? 0.511 -0.455 11.324 1.00 95.38 171 LEU A N 1
ATOM 1378 C CA . LEU A 1 171 ? 1.836 -0.014 10.875 1.00 95.38 171 LEU A CA 1
ATOM 1379 C C . LEU A 1 171 ? 2.089 -0.304 9.384 1.00 95.38 171 LEU A C 1
ATOM 1381 O O . LEU A 1 171 ? 2.965 0.310 8.769 1.00 95.38 171 LEU A O 1
ATOM 1385 N N . LYS A 1 172 ? 1.331 -1.226 8.773 1.00 95.56 172 LYS A N 1
ATOM 1386 C CA . LYS A 1 172 ? 1.539 -1.643 7.376 1.00 95.56 172 LYS A CA 1
ATOM 1387 C C . LYS A 1 172 ? 1.505 -0.481 6.375 1.00 95.56 172 LYS A C 1
ATOM 1389 O O . LYS A 1 172 ? 2.354 -0.500 5.489 1.00 95.56 172 LYS A O 1
ATOM 1394 N N . PRO A 1 173 ? 0.618 0.532 6.473 1.00 95.50 173 PRO A N 1
ATOM 1395 C CA . PRO A 1 173 ? 0.671 1.696 5.590 1.00 95.50 173 PRO A CA 1
ATOM 1396 C C . PRO A 1 173 ? 2.002 2.446 5.672 1.00 95.50 173 PRO A C 1
ATOM 1398 O O . PRO A 1 173 ? 2.635 2.669 4.640 1.00 95.50 173 PRO A O 1
ATOM 1401 N N . VAL A 1 174 ? 2.481 2.738 6.884 1.00 93.94 174 VAL A N 1
ATOM 1402 C CA . VAL A 1 174 ? 3.771 3.416 7.105 1.00 93.94 174 VAL A CA 1
ATOM 1403 C C . VAL A 1 174 ? 4.916 2.622 6.476 1.00 93.94 174 VAL A C 1
ATOM 1405 O O . VAL A 1 174 ? 5.836 3.186 5.898 1.00 93.94 174 VAL A O 1
ATOM 1408 N N . GLN A 1 175 ? 4.852 1.293 6.529 1.00 95.19 175 GLN A N 1
ATOM 1409 C CA . GLN A 1 175 ? 5.835 0.436 5.871 1.00 95.19 175 GLN A CA 1
ATOM 1410 C C . GLN A 1 175 ? 5.666 0.423 4.347 1.00 95.19 175 GLN A C 1
ATOM 1412 O O . GLN A 1 175 ? 6.661 0.425 3.625 1.00 95.19 175 GLN A O 1
ATOM 1417 N N . ARG A 1 176 ? 4.425 0.389 3.845 1.00 97.25 176 ARG A N 1
ATOM 1418 C CA . ARG A 1 176 ? 4.126 0.232 2.417 1.00 97.25 176 ARG A CA 1
ATOM 1419 C C . ARG A 1 176 ? 4.621 1.416 1.605 1.00 97.25 176 ARG A C 1
ATOM 1421 O O . ARG A 1 176 ? 5.252 1.190 0.575 1.00 97.25 176 ARG A O 1
ATOM 1428 N N . VAL A 1 177 ? 4.399 2.643 2.078 1.00 94.81 177 VAL A N 1
ATOM 1429 C CA . VAL A 1 177 ? 4.844 3.846 1.358 1.00 94.81 177 VAL A CA 1
ATOM 1430 C C . VAL A 1 177 ? 6.359 3.828 1.112 1.00 94.81 177 VAL A C 1
ATOM 1432 O O . VAL A 1 177 ? 6.807 4.097 -0.001 1.00 94.81 177 VAL A O 1
ATOM 1435 N N . LEU A 1 178 ? 7.133 3.338 2.088 1.00 94.94 178 LEU A N 1
ATOM 1436 C CA . LEU A 1 178 ? 8.588 3.189 1.987 1.00 94.94 178 LEU A CA 1
ATOM 1437 C C . LEU A 1 178 ? 9.023 2.082 1.017 1.00 94.94 178 LEU A C 1
ATOM 1439 O O . LEU A 1 178 ? 10.142 2.121 0.510 1.00 94.94 178 LEU A O 1
ATOM 1443 N N . LYS A 1 179 ? 8.181 1.073 0.764 1.00 96.38 179 LYS A N 1
ATOM 1444 C CA . LYS A 1 179 ? 8.512 -0.034 -0.146 1.00 96.38 179 LYS A CA 1
ATOM 1445 C C . LYS A 1 179 ? 8.430 0.366 -1.615 1.00 96.38 179 LYS A C 1
ATOM 1447 O O . LYS A 1 179 ? 9.188 -0.188 -2.407 1.00 96.38 179 LYS A O 1
ATOM 1452 N N . TYR A 1 180 ? 7.583 1.330 -1.985 1.00 97.62 180 TYR A N 1
ATOM 1453 C CA . TYR A 1 180 ? 7.447 1.744 -3.385 1.00 97.62 180 TYR A CA 1
ATOM 1454 C C . TYR A 1 180 ? 8.743 2.299 -3.969 1.00 97.62 180 TYR A C 1
ATOM 1456 O O . TYR A 1 180 ? 9.120 1.902 -5.067 1.00 97.62 180 TYR A O 1
ATOM 1464 N N . GLN A 1 181 ? 9.461 3.153 -3.231 1.00 95.12 181 GLN A N 1
ATOM 1465 C CA . GLN A 1 181 ? 10.759 3.662 -3.690 1.00 95.12 181 GLN A CA 1
ATOM 1466 C C . GLN A 1 181 ? 11.782 2.531 -3.898 1.00 95.12 181 GLN A C 1
ATOM 1468 O O . GLN A 1 181 ? 12.509 2.546 -4.883 1.00 95.12 181 GLN A O 1
ATOM 1473 N N . LEU A 1 182 ? 11.791 1.501 -3.044 1.00 96.81 182 LEU A N 1
ATOM 1474 C CA . LEU A 1 182 ? 12.718 0.372 -3.185 1.00 96.81 182 LEU A CA 1
ATOM 1475 C C . LEU A 1 182 ? 12.397 -0.479 -4.421 1.00 96.81 182 LEU A C 1
ATOM 1477 O O . LEU A 1 182 ? 13.296 -0.833 -5.179 1.00 96.81 182 LEU A O 1
ATOM 1481 N N . LEU A 1 183 ? 11.113 -0.772 -4.648 1.00 97.19 183 LEU A N 1
ATOM 1482 C CA . LEU A 1 183 ? 10.665 -1.540 -5.813 1.00 97.19 183 LEU A CA 1
ATOM 1483 C C . LEU A 1 183 ? 10.916 -0.772 -7.118 1.00 97.19 183 LEU A C 1
ATOM 1485 O O . LEU A 1 183 ? 11.446 -1.338 -8.070 1.00 97.19 183 LEU A O 1
ATOM 1489 N N . LEU A 1 184 ? 10.611 0.530 -7.153 1.00 97.12 184 LEU A N 1
ATOM 1490 C CA . LEU A 1 184 ? 10.882 1.380 -8.317 1.00 97.12 184 LEU A CA 1
ATOM 1491 C C . LEU A 1 184 ? 12.387 1.514 -8.592 1.00 97.12 184 LEU A C 1
ATOM 1493 O O . LEU A 1 184 ? 12.797 1.484 -9.752 1.00 97.12 184 LEU A O 1
ATOM 1497 N N . GLN A 1 185 ? 13.217 1.602 -7.551 1.00 97.06 185 GLN A N 1
ATOM 1498 C CA . GLN A 1 185 ? 14.673 1.612 -7.689 1.00 97.06 185 GLN A CA 1
ATOM 1499 C C . GLN A 1 185 ? 15.201 0.308 -8.305 1.00 97.06 185 GLN A C 1
ATOM 1501 O O . GLN A 1 185 ? 16.021 0.357 -9.227 1.00 97.06 185 GLN A O 1
ATOM 1506 N N . GLU A 1 186 ? 14.718 -0.854 -7.856 1.00 96.62 186 GLU A N 1
ATOM 1507 C CA . GLU A 1 186 ? 15.096 -2.137 -8.461 1.00 96.62 186 GLU A CA 1
ATOM 1508 C C . GLU A 1 186 ? 14.563 -2.270 -9.901 1.00 96.62 186 GLU A C 1
ATOM 1510 O O . GLU A 1 186 ? 15.283 -2.780 -10.763 1.00 96.62 186 GLU A O 1
ATOM 1515 N N . CYS A 1 187 ? 13.377 -1.728 -10.214 1.00 94.94 187 CYS A N 1
ATOM 1516 C CA . CYS A 1 187 ? 12.885 -1.634 -11.594 1.00 94.94 187 CYS A CA 1
ATOM 1517 C C . CYS A 1 187 ? 13.841 -0.832 -12.489 1.00 94.94 187 CYS A C 1
ATOM 1519 O O . CYS A 1 187 ? 14.236 -1.322 -13.545 1.00 94.94 187 CYS A O 1
ATOM 1521 N N . VAL A 1 188 ? 14.258 0.372 -12.074 1.00 95.56 188 VAL A N 1
ATOM 1522 C CA . VAL A 1 188 ? 15.207 1.207 -12.841 1.00 95.56 188 VAL A CA 1
ATOM 1523 C C . VAL A 1 188 ? 16.522 0.462 -13.070 1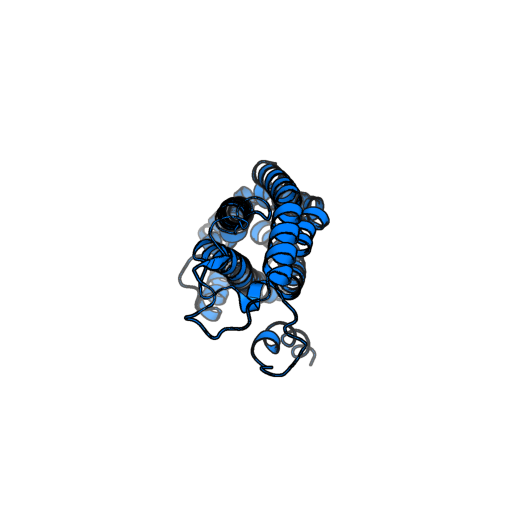.00 95.56 188 VAL A C 1
ATOM 1525 O O . VAL A 1 188 ? 17.002 0.370 -14.200 1.00 95.56 188 VAL A O 1
ATOM 1528 N N . LYS A 1 189 ? 17.084 -0.124 -12.010 1.00 94.94 189 LYS A N 1
ATOM 1529 C CA . LYS A 1 189 ? 18.344 -0.876 -12.050 1.00 94.94 189 LYS A CA 1
ATOM 1530 C C . LYS A 1 189 ? 18.288 -2.063 -13.013 1.00 94.94 189 LYS A C 1
ATOM 1532 O O . LYS A 1 189 ? 19.209 -2.254 -13.807 1.00 94.94 189 LYS A O 1
ATOM 1537 N N . HIS A 1 190 ? 17.229 -2.870 -12.957 1.00 92.50 190 HIS A N 1
ATOM 1538 C CA . HIS A 1 190 ? 17.094 -4.031 -13.837 1.00 92.50 190 HIS A CA 1
ATOM 1539 C C . HIS A 1 190 ? 16.724 -3.650 -15.271 1.00 92.50 190 HIS A C 1
ATOM 1541 O O . HIS A 1 190 ? 17.199 -4.309 -16.194 1.00 92.50 190 HIS A O 1
ATOM 1547 N N . CYS A 1 191 ? 15.982 -2.558 -15.465 1.00 91.06 191 CYS A N 1
ATOM 1548 C CA . CYS A 1 191 ? 15.736 -1.960 -16.774 1.00 91.06 191 CYS A CA 1
ATOM 1549 C C . CYS A 1 191 ? 17.057 -1.535 -17.444 1.00 91.06 191 CYS A C 1
ATOM 1551 O O . CYS A 1 191 ? 17.365 -1.997 -18.540 1.00 91.06 191 CYS A O 1
ATOM 1553 N N . MET A 1 192 ? 17.914 -0.779 -16.748 1.00 91.81 192 MET A N 1
ATOM 1554 C CA . MET A 1 192 ? 19.245 -0.405 -17.256 1.00 91.81 192 MET A CA 1
ATOM 1555 C C . MET A 1 192 ? 20.137 -1.622 -17.526 1.00 91.81 192 MET A C 1
ATOM 1557 O O . MET A 1 192 ? 20.788 -1.707 -18.565 1.00 91.81 192 MET A O 1
ATOM 1561 N N . SER A 1 193 ? 20.150 -2.603 -16.618 1.00 90.75 193 SER A N 1
ATOM 1562 C CA . SER A 1 193 ? 20.904 -3.843 -16.830 1.00 90.75 193 SER A CA 1
ATOM 1563 C C . SER A 1 193 ? 20.427 -4.608 -18.066 1.00 90.75 193 SER A C 1
ATOM 1565 O O . SER A 1 193 ? 21.253 -5.232 -18.731 1.00 90.75 193 SER A O 1
ATOM 1567 N N . ALA A 1 194 ? 19.128 -4.577 -18.366 1.00 88.56 194 ALA A N 1
ATOM 1568 C CA . ALA A 1 194 ? 18.576 -5.204 -19.555 1.00 88.56 194 ALA A CA 1
ATOM 1569 C C . ALA A 1 194 ? 19.002 -4.455 -20.829 1.00 88.56 194 ALA A C 1
ATOM 1571 O O . ALA A 1 194 ? 19.486 -5.106 -21.752 1.00 88.56 194 ALA A O 1
ATOM 1572 N N . ILE A 1 195 ? 18.971 -3.115 -20.830 1.00 88.56 195 ILE A N 1
ATOM 1573 C CA . ILE A 1 195 ? 19.492 -2.275 -21.929 1.00 88.56 195 ILE A CA 1
ATOM 1574 C C . ILE A 1 195 ? 20.945 -2.642 -22.256 1.00 88.56 195 ILE A C 1
ATOM 1576 O O . ILE A 1 195 ? 21.276 -2.860 -23.415 1.00 88.56 195 ILE A O 1
ATOM 1580 N N . HIS A 1 196 ? 21.811 -2.758 -21.244 1.00 87.00 196 HIS A N 1
ATOM 1581 C CA . HIS A 1 196 ? 23.232 -3.079 -21.447 1.00 87.00 196 HIS A CA 1
ATOM 1582 C C . HIS A 1 196 ? 23.493 -4.501 -21.951 1.00 87.00 196 HIS A C 1
ATOM 1584 O O . HIS A 1 196 ? 24.528 -4.754 -22.563 1.00 87.00 196 HIS A O 1
ATOM 1590 N N . SER A 1 197 ? 22.594 -5.437 -21.650 1.00 83.25 197 SER A N 1
ATOM 1591 C CA . SER A 1 197 ? 22.719 -6.835 -22.072 1.00 83.25 197 SER A CA 1
ATOM 1592 C C . SER A 1 197 ? 22.182 -7.107 -23.478 1.00 83.25 197 SER A C 1
ATOM 1594 O O . SER A 1 197 ? 22.495 -8.151 -24.044 1.00 83.25 197 SER A O 1
ATOM 1596 N N . LEU A 1 198 ? 21.375 -6.195 -24.027 1.00 78.00 198 LEU A N 1
ATOM 1597 C CA . LEU A 1 198 ? 20.871 -6.287 -25.392 1.00 78.00 198 LEU A CA 1
ATOM 1598 C C . LEU A 1 198 ? 21.922 -5.723 -26.366 1.00 78.00 198 LEU A C 1
ATOM 1600 O O . LEU A 1 198 ? 22.554 -4.704 -26.069 1.00 78.00 198 LEU A O 1
ATOM 1604 N N . PRO A 1 199 ? 22.146 -6.364 -27.525 1.00 65.81 199 PRO A N 1
ATOM 1605 C CA . PRO A 1 199 ? 23.095 -5.868 -28.511 1.00 65.81 199 PRO A CA 1
ATOM 1606 C C . PRO A 1 199 ? 22.611 -4.523 -29.069 1.00 65.81 199 PRO A C 1
ATOM 1608 O O . PRO A 1 199 ? 21.547 -4.430 -29.672 1.00 65.81 199 PRO A O 1
ATOM 1611 N N . SER A 1 200 ? 23.401 -3.462 -28.890 1.00 57.84 200 SER A N 1
ATOM 1612 C CA . SER A 1 200 ? 23.136 -2.188 -29.555 1.00 57.84 200 SER A CA 1
ATOM 1613 C C . SER A 1 200 ? 23.369 -2.343 -31.063 1.00 57.84 200 SER A C 1
ATOM 1615 O O . SER A 1 200 ? 24.380 -2.920 -31.474 1.00 57.84 200 SER A O 1
ATOM 1617 N N . SER A 1 201 ? 22.469 -1.807 -31.897 1.00 53.97 201 SER A N 1
ATOM 1618 C CA . SER A 1 201 ? 22.475 -1.917 -33.374 1.00 53.97 201 SER A CA 1
ATOM 1619 C C . SER A 1 201 ? 23.762 -1.447 -34.085 1.00 53.97 201 SER A C 1
ATOM 1621 O O . SER A 1 201 ? 23.828 -1.479 -35.308 1.00 53.97 201 SER A O 1
ATOM 1623 N N . GLY A 1 202 ? 24.795 -1.016 -33.353 1.00 49.31 202 GLY A N 1
ATOM 1624 C CA . GLY A 1 202 ? 26.102 -0.611 -33.877 1.00 49.31 202 GLY A CA 1
ATOM 1625 C C . GLY A 1 202 ? 27.234 -1.640 -33.740 1.00 49.31 202 GLY A C 1
ATOM 1626 O O . GLY A 1 202 ? 28.326 -1.368 -34.227 1.00 49.31 202 GLY A O 1
ATOM 1627 N N . GLN A 1 203 ? 27.029 -2.797 -33.092 1.00 47.34 203 GLN A N 1
ATOM 1628 C CA . GLN A 1 203 ? 28.086 -3.817 -32.897 1.00 47.34 203 GLN A CA 1
ATOM 1629 C C . GLN A 1 203 ? 27.865 -5.126 -33.680 1.00 47.34 203 GLN A C 1
ATOM 1631 O O . GLN A 1 203 ? 28.677 -6.048 -33.606 1.00 47.34 203 GLN A O 1
ATOM 1636 N N . THR A 1 204 ? 26.796 -5.219 -34.470 1.00 46.28 204 THR A N 1
ATOM 1637 C CA . THR A 1 204 ? 26.384 -6.446 -35.172 1.00 46.28 204 THR A CA 1
ATOM 1638 C C . THR A 1 204 ? 26.992 -6.642 -36.565 1.00 46.28 204 THR A C 1
ATOM 1640 O O . THR A 1 204 ? 26.683 -7.642 -37.202 1.00 46.28 204 THR A O 1
ATOM 1643 N N . SER A 1 205 ? 27.898 -5.786 -37.055 1.00 46.09 205 SER A N 1
ATOM 1644 C CA . SER A 1 205 ? 28.469 -5.979 -38.404 1.00 46.09 205 SER A CA 1
ATOM 1645 C C . SER A 1 205 ? 29.628 -6.983 -38.484 1.00 46.09 205 SER A C 1
ATOM 1647 O O . SER A 1 205 ? 29.929 -7.453 -39.575 1.00 46.09 205 SER A O 1
ATOM 1649 N N . ALA A 1 206 ? 30.268 -7.359 -37.366 1.00 41.72 206 ALA A N 1
ATOM 1650 C CA . ALA A 1 206 ? 31.451 -8.237 -37.400 1.00 41.72 206 ALA A CA 1
ATOM 1651 C C . ALA A 1 206 ? 31.223 -9.665 -36.861 1.00 41.72 206 ALA A C 1
ATOM 1653 O O . ALA A 1 206 ? 31.938 -10.584 -37.257 1.00 41.72 206 ALA A O 1
ATOM 1654 N N . CYS A 1 207 ? 30.238 -9.880 -35.980 1.00 42.38 207 CYS A N 1
ATOM 1655 C CA . CYS A 1 207 ? 30.003 -11.191 -35.351 1.00 42.38 207 CYS A CA 1
ATOM 1656 C C . CYS A 1 207 ? 28.796 -11.964 -35.909 1.00 42.38 207 CYS A C 1
ATOM 1658 O O . CYS A 1 207 ? 28.710 -13.170 -35.677 1.00 42.38 207 CYS A O 1
ATOM 1660 N N . LEU A 1 208 ? 27.881 -11.322 -36.648 1.00 44.34 208 LEU A N 1
ATOM 1661 C CA . LEU A 1 208 ? 26.628 -11.968 -37.061 1.00 44.34 208 LEU A CA 1
ATOM 1662 C C . LEU A 1 208 ? 26.774 -12.920 -38.259 1.00 44.34 208 LEU A C 1
ATOM 1664 O O . LEU A 1 208 ? 25.994 -13.858 -38.368 1.00 44.34 208 LEU A O 1
ATOM 1668 N N . GLU A 1 209 ? 27.796 -12.777 -39.110 1.00 44.88 209 GLU A N 1
ATOM 1669 C CA . GLU A 1 209 ? 27.973 -13.700 -40.249 1.00 44.88 209 GLU A CA 1
ATOM 1670 C C . GLU A 1 209 ? 28.410 -15.116 -39.840 1.00 44.88 209 GLU A C 1
ATOM 1672 O O . GLU A 1 209 ? 28.357 -16.038 -40.651 1.00 44.88 209 GLU A O 1
ATOM 1677 N N . ARG A 1 210 ? 28.826 -15.333 -38.583 1.00 40.44 210 ARG A N 1
ATOM 1678 C CA . ARG A 1 210 ? 29.416 -16.614 -38.158 1.00 40.44 210 ARG A CA 1
ATOM 1679 C C . ARG A 1 210 ? 28.517 -17.473 -37.258 1.00 40.44 210 ARG A C 1
ATOM 1681 O O . ARG A 1 210 ? 28.914 -18.585 -36.928 1.00 40.44 210 ARG A O 1
ATOM 1688 N N . ALA A 1 211 ? 27.323 -16.998 -36.882 1.00 44.75 211 ALA A N 1
ATOM 1689 C CA . ALA A 1 211 ? 26.452 -17.664 -35.898 1.00 44.75 211 ALA A CA 1
ATOM 1690 C C . ALA A 1 211 ? 25.043 -18.058 -36.401 1.00 44.75 211 ALA A C 1
ATOM 1692 O O . ALA A 1 211 ? 24.299 -18.693 -35.658 1.00 44.75 211 ALA A O 1
ATOM 1693 N N . VAL A 1 212 ? 24.677 -17.764 -37.655 1.00 47.16 212 VAL A N 1
ATOM 1694 C CA . VAL A 1 212 ? 23.326 -18.047 -38.201 1.00 47.16 212 VAL A CA 1
ATOM 1695 C C . VAL A 1 212 ? 23.083 -19.544 -38.502 1.00 47.16 212 VAL A C 1
ATOM 1697 O O . VAL A 1 212 ? 21.994 -19.932 -38.910 1.00 47.16 212 VAL A O 1
ATOM 1700 N N . SER A 1 213 ? 24.045 -20.434 -38.246 1.00 43.62 213 SER A N 1
ATOM 1701 C CA . SER A 1 213 ? 23.944 -21.841 -38.669 1.00 43.62 213 SER A CA 1
ATOM 1702 C C . SER A 1 213 ? 23.474 -22.848 -37.609 1.00 43.62 213 SER A C 1
ATOM 1704 O O . SER A 1 213 ? 23.410 -24.031 -37.943 1.00 43.62 213 SER A O 1
ATOM 1706 N N . THR A 1 214 ? 23.148 -22.463 -36.361 1.00 45.19 214 THR A N 1
ATOM 1707 C CA . THR A 1 214 ? 22.930 -23.496 -35.313 1.00 45.19 214 THR A CA 1
ATOM 1708 C C . THR A 1 214 ? 21.805 -23.290 -34.292 1.00 45.19 214 THR A C 1
ATOM 1710 O O . THR A 1 214 ? 21.752 -24.056 -33.336 1.00 45.19 214 THR A O 1
ATOM 1713 N N . SER A 1 215 ? 20.855 -22.367 -34.463 1.00 42.94 215 SER A N 1
ATOM 1714 C CA . SER A 1 215 ? 19.631 -22.425 -33.641 1.00 42.94 215 SER A CA 1
ATOM 1715 C C . SER A 1 215 ? 18.419 -21.864 -34.366 1.00 42.94 215 SER A C 1
ATOM 1717 O O . SER A 1 215 ? 18.415 -20.732 -34.832 1.00 42.94 215 SER A O 1
ATOM 1719 N N . ASN A 1 216 ? 17.397 -22.705 -34.458 1.00 44.91 216 ASN A N 1
ATOM 1720 C CA . ASN A 1 216 ? 16.192 -22.541 -35.256 1.00 44.91 216 ASN A CA 1
ATOM 1721 C C . ASN A 1 216 ? 15.060 -21.881 -34.442 1.00 44.91 216 ASN A C 1
ATOM 1723 O O . ASN A 1 216 ? 13.925 -22.344 -34.489 1.00 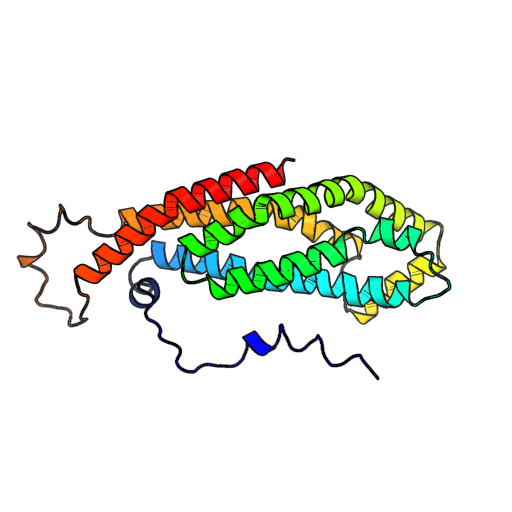44.91 216 ASN A O 1
ATOM 1727 N N . ASP A 1 217 ? 15.367 -20.820 -33.694 1.00 50.53 217 ASP A N 1
ATOM 1728 C CA . ASP A 1 217 ? 14.350 -19.972 -33.067 1.00 50.53 217 ASP A CA 1
ATOM 1729 C C . ASP A 1 217 ? 14.287 -18.661 -33.853 1.00 50.53 217 ASP A C 1
ATOM 1731 O O . ASP A 1 217 ? 15.252 -17.898 -33.893 1.00 50.53 217 ASP A O 1
ATOM 1735 N N . LEU A 1 218 ? 13.158 -18.422 -34.526 1.00 45.75 218 LEU A N 1
ATOM 1736 C CA . LEU A 1 218 ? 12.846 -17.170 -35.217 1.00 45.75 218 LEU A CA 1
ATOM 1737 C C . LEU A 1 218 ? 12.825 -16.018 -34.193 1.00 45.75 218 LEU A C 1
ATOM 1739 O O . LEU A 1 218 ? 11.779 -15.658 -33.658 1.00 45.75 218 LEU A O 1
ATOM 1743 N N . HIS A 1 219 ? 13.981 -15.430 -33.905 1.00 56.19 219 HIS A N 1
ATOM 1744 C CA . HIS A 1 219 ? 14.072 -14.130 -33.253 1.00 56.19 219 HIS A CA 1
ATOM 1745 C C . HIS A 1 219 ? 14.439 -13.095 -34.306 1.00 56.19 219 HIS A C 1
ATOM 1747 O O . HIS A 1 219 ? 15.536 -13.123 -34.865 1.00 56.19 219 HIS A O 1
ATOM 1753 N N . SER A 1 220 ? 13.482 -12.223 -34.633 1.00 58.03 220 SER A N 1
ATOM 1754 C CA . SER A 1 220 ? 13.722 -11.152 -35.595 1.00 58.03 220 SER A CA 1
ATOM 1755 C C . SER A 1 220 ? 14.540 -10.043 -34.924 1.00 58.03 220 SER A C 1
ATOM 1757 O O . SER A 1 220 ? 14.136 -9.575 -33.858 1.00 58.03 220 SER A O 1
ATOM 1759 N N . PRO A 1 221 ? 15.633 -9.556 -35.527 1.00 58.72 221 PRO A N 1
ATOM 1760 C CA . PRO A 1 221 ? 16.393 -8.420 -35.001 1.00 58.72 221 PRO A CA 1
ATOM 1761 C C . PRO A 1 221 ? 15.548 -7.144 -34.813 1.00 58.72 221 PRO A C 1
ATOM 1763 O O . PRO A 1 221 ? 15.884 -6.319 -33.966 1.00 58.72 221 PRO A O 1
ATOM 1766 N N . ASP A 1 222 ? 14.426 -7.003 -35.529 1.00 61.50 222 ASP A N 1
ATOM 1767 C CA . ASP A 1 222 ? 13.487 -5.881 -35.361 1.00 61.50 222 ASP A CA 1
ATOM 1768 C C . ASP A 1 222 ? 12.845 -5.865 -33.966 1.00 61.50 222 ASP A C 1
ATOM 1770 O O . ASP A 1 222 ? 12.608 -4.816 -33.375 1.00 61.50 222 ASP A O 1
ATOM 1774 N N . SER A 1 223 ? 12.617 -7.047 -33.400 1.00 67.19 223 SER A N 1
ATOM 1775 C CA . SER A 1 223 ? 11.924 -7.192 -32.124 1.00 67.19 223 SER A CA 1
ATOM 1776 C C . SER A 1 223 ? 12.825 -6.842 -30.922 1.00 67.19 223 SER A C 1
ATOM 1778 O O . SER A 1 223 ? 12.358 -6.233 -29.959 1.00 67.19 223 SER A O 1
ATOM 1780 N N . ASP A 1 224 ? 14.136 -7.113 -31.012 1.00 68.56 224 ASP A N 1
ATOM 1781 C CA . ASP A 1 224 ? 15.136 -6.655 -30.031 1.00 68.56 224 ASP A CA 1
ATOM 1782 C C . ASP A 1 224 ? 15.296 -5.126 -30.042 1.00 68.56 224 ASP A C 1
ATOM 1784 O O . ASP A 1 224 ? 15.514 -4.508 -28.996 1.00 68.56 224 ASP A O 1
ATOM 1788 N N . PHE A 1 225 ? 15.182 -4.505 -31.220 1.00 74.19 225 PHE A N 1
ATOM 1789 C CA . PHE A 1 225 ? 15.253 -3.054 -31.373 1.00 74.19 225 PHE A CA 1
ATOM 1790 C C . PHE A 1 225 ? 14.054 -2.358 -30.717 1.00 74.19 225 PHE A C 1
ATOM 1792 O O . PHE A 1 225 ? 14.249 -1.444 -29.911 1.00 74.19 225 PHE A O 1
ATOM 1799 N N . ASP A 1 226 ? 12.837 -2.841 -30.982 1.00 79.25 226 ASP A N 1
ATOM 1800 C CA . ASP A 1 226 ? 11.610 -2.335 -30.355 1.00 79.25 226 ASP A CA 1
ATOM 1801 C C . ASP A 1 226 ? 11.671 -2.461 -28.826 1.00 79.25 226 ASP A C 1
ATOM 1803 O O . ASP A 1 226 ? 11.327 -1.532 -28.089 1.00 79.25 226 ASP A O 1
ATOM 1807 N N . LEU A 1 227 ? 12.177 -3.594 -28.335 1.00 81.50 227 LEU A N 1
ATOM 1808 C CA . LEU A 1 227 ? 12.389 -3.846 -26.916 1.00 81.50 227 LEU A CA 1
ATOM 1809 C C . LEU A 1 227 ? 13.374 -2.843 -26.301 1.00 81.50 227 LEU A C 1
ATOM 1811 O O . LEU A 1 227 ? 13.098 -2.212 -25.280 1.00 81.50 227 LEU A O 1
ATOM 1815 N N . LEU A 1 228 ? 14.536 -2.671 -26.928 1.00 84.50 228 LEU A N 1
ATOM 1816 C CA . LEU A 1 228 ? 15.564 -1.749 -26.465 1.00 84.50 228 LEU A CA 1
ATOM 1817 C C . LEU A 1 228 ? 15.042 -0.308 -26.429 1.00 84.50 228 LEU A C 1
ATOM 1819 O O . LEU A 1 228 ? 15.315 0.417 -25.468 1.00 84.50 228 LEU A O 1
ATOM 1823 N N . GLN A 1 229 ? 14.275 0.105 -27.439 1.00 85.94 229 GLN A N 1
ATOM 1824 C CA . GLN A 1 229 ? 13.642 1.418 -27.474 1.00 85.94 229 GLN A CA 1
ATOM 1825 C C . GLN A 1 229 ? 12.665 1.598 -26.305 1.00 85.94 229 GLN A C 1
ATOM 1827 O O . GLN A 1 229 ? 12.776 2.576 -25.564 1.00 85.94 229 GLN A O 1
ATOM 1832 N N . GLN A 1 230 ? 11.779 0.629 -26.066 1.00 86.00 230 GLN A N 1
ATOM 1833 C CA . GLN A 1 230 ? 10.827 0.699 -24.956 1.00 86.00 230 GLN A CA 1
ATOM 1834 C C . GLN A 1 230 ? 11.516 0.756 -23.581 1.00 86.00 230 GLN A C 1
ATOM 1836 O O . GLN A 1 230 ? 11.078 1.521 -22.718 1.00 86.00 230 GLN A O 1
ATOM 1841 N N . LEU A 1 231 ? 12.605 -0.001 -23.355 1.00 89.56 231 LEU A N 1
ATOM 1842 C CA . LEU A 1 231 ? 13.373 0.097 -22.100 1.00 89.56 231 LEU A CA 1
ATOM 1843 C C . LEU A 1 231 ? 13.935 1.509 -21.926 1.00 89.56 231 LEU A C 1
ATOM 1845 O O . LEU A 1 231 ? 13.794 2.104 -20.856 1.00 89.56 231 LEU A O 1
ATOM 1849 N N . ASN A 1 232 ? 14.577 2.041 -22.970 1.00 89.94 232 ASN A N 1
ATOM 1850 C CA . ASN A 1 232 ? 15.197 3.364 -22.932 1.00 89.94 232 ASN A CA 1
ATOM 1851 C C . ASN A 1 232 ? 14.172 4.468 -22.641 1.00 89.94 232 ASN A C 1
ATOM 1853 O O . ASN A 1 232 ? 14.464 5.382 -21.872 1.00 89.94 232 ASN A O 1
ATOM 1857 N N . GLU A 1 233 ? 12.964 4.363 -23.195 1.00 92.12 233 GLU A N 1
ATOM 1858 C CA . GLU A 1 233 ? 11.866 5.295 -22.921 1.00 92.12 233 GLU A CA 1
ATOM 1859 C C . GLU A 1 233 ? 11.282 5.127 -21.507 1.00 92.12 233 GLU A C 1
ATOM 1861 O O . GLU A 1 233 ? 10.876 6.109 -20.880 1.00 92.12 233 GLU A O 1
ATOM 1866 N N . ALA A 1 234 ? 11.278 3.909 -20.958 1.00 92.94 234 ALA A N 1
ATOM 1867 C CA . ALA A 1 234 ? 10.761 3.632 -19.619 1.00 92.94 234 ALA A CA 1
ATOM 1868 C C . ALA A 1 234 ? 11.658 4.158 -18.488 1.00 92.94 234 ALA A C 1
ATOM 1870 O O . ALA A 1 234 ? 11.140 4.653 -17.482 1.00 92.94 234 ALA A O 1
ATOM 1871 N N . VAL A 1 235 ? 12.988 4.077 -18.629 1.00 94.19 235 VAL A N 1
ATOM 1872 C CA . VAL A 1 235 ? 13.959 4.510 -17.602 1.00 94.19 235 VAL A CA 1
ATOM 1873 C C . VAL A 1 235 ? 13.690 5.923 -17.053 1.00 94.19 235 VAL A C 1
ATOM 1875 O O . VAL A 1 235 ? 13.570 6.053 -15.831 1.00 94.19 235 VAL A O 1
ATOM 1878 N N . PRO A 1 236 ? 13.573 6.988 -17.872 1.00 95.56 236 PRO A N 1
ATOM 1879 C CA . PRO A 1 236 ? 13.363 8.339 -17.350 1.00 95.56 236 PRO A CA 1
ATOM 1880 C C . PRO A 1 236 ? 12.013 8.497 -16.640 1.00 95.56 236 PRO A C 1
ATOM 1882 O O . PRO A 1 236 ? 11.919 9.238 -15.662 1.00 95.56 236 PRO A O 1
ATOM 1885 N N . VAL A 1 237 ? 10.969 7.794 -17.091 1.00 96.44 237 VAL A N 1
ATOM 1886 C CA . VAL A 1 237 ? 9.637 7.853 -16.466 1.00 96.44 237 VAL A CA 1
ATOM 1887 C C . VAL A 1 237 ? 9.644 7.131 -15.116 1.00 96.44 237 VAL A C 1
ATOM 1889 O O . VAL A 1 237 ? 9.118 7.657 -14.135 1.00 96.44 237 VAL A O 1
ATOM 1892 N N . LEU A 1 238 ? 10.299 5.968 -15.033 1.00 94.31 238 LEU A N 1
ATOM 1893 C CA . LEU A 1 238 ? 10.526 5.249 -13.776 1.00 94.31 238 LEU A CA 1
ATOM 1894 C C . LEU A 1 238 ? 11.365 6.078 -12.794 1.00 94.31 238 LEU A C 1
ATOM 1896 O O . LEU A 1 238 ? 11.044 6.116 -11.608 1.00 94.31 238 LEU A O 1
ATOM 1900 N N . GLY A 1 239 ? 12.392 6.781 -13.282 1.00 94.94 239 GLY A N 1
ATOM 1901 C CA . GLY A 1 239 ? 13.199 7.698 -12.473 1.00 94.94 239 GLY A CA 1
ATOM 1902 C C . GLY A 1 239 ? 12.363 8.822 -11.857 1.00 94.94 239 GLY A C 1
ATOM 1903 O O . GLY A 1 239 ? 12.425 9.053 -10.652 1.00 94.94 239 GLY A O 1
ATOM 1904 N N . GLN A 1 240 ? 11.491 9.454 -12.646 1.00 96.25 240 GLN A N 1
ATOM 1905 C CA . GLN A 1 240 ? 10.564 10.467 -12.130 1.00 96.25 240 GLN A CA 1
ATOM 1906 C C . GLN A 1 240 ? 9.585 9.885 -11.102 1.00 96.25 240 GLN A C 1
ATOM 1908 O O . GLN A 1 240 ? 9.317 10.518 -10.079 1.00 96.25 240 GLN A O 1
ATOM 1913 N N . ALA A 1 241 ? 9.042 8.689 -11.354 1.00 95.31 241 ALA A N 1
ATOM 1914 C CA . ALA A 1 241 ? 8.146 8.014 -10.416 1.00 95.31 241 ALA A CA 1
ATOM 1915 C C . ALA A 1 241 ? 8.853 7.726 -9.083 1.00 95.31 241 ALA A C 1
ATOM 1917 O O . ALA A 1 241 ? 8.301 8.005 -8.018 1.00 95.31 241 ALA A O 1
ATOM 1918 N N . LEU A 1 242 ? 10.096 7.242 -9.142 1.00 96.06 242 LEU A N 1
ATOM 1919 C CA . LEU A 1 242 ? 10.942 7.004 -7.977 1.00 96.06 242 LEU A CA 1
ATOM 1920 C C . LEU A 1 242 ? 11.157 8.287 -7.170 1.00 96.06 242 LEU A C 1
ATOM 1922 O O . LEU A 1 242 ? 10.883 8.303 -5.973 1.00 96.06 242 LEU A O 1
ATOM 1926 N N . GLU A 1 243 ? 11.578 9.378 -7.812 1.00 95.44 243 GLU A N 1
ATOM 1927 C CA . GLU A 1 243 ? 11.780 10.666 -7.136 1.00 95.44 243 GLU A CA 1
ATOM 1928 C C . GLU A 1 243 ? 10.514 11.169 -6.438 1.00 95.44 243 GLU A C 1
ATOM 1930 O O . GLU A 1 243 ? 10.575 11.719 -5.335 1.00 95.44 243 GLU A O 1
ATOM 1935 N N . ARG A 1 244 ? 9.349 10.982 -7.068 1.00 93.06 244 ARG A N 1
ATOM 1936 C CA . ARG A 1 244 ? 8.063 11.345 -6.466 1.00 93.06 244 ARG A CA 1
ATOM 1937 C C . ARG A 1 244 ? 7.755 10.491 -5.243 1.00 93.06 244 ARG A C 1
ATOM 1939 O O . ARG A 1 244 ? 7.382 11.054 -4.219 1.00 93.06 244 ARG A O 1
ATOM 1946 N N . MET A 1 245 ? 7.957 9.178 -5.313 1.00 95.25 245 MET A N 1
ATOM 1947 C CA . MET A 1 245 ? 7.697 8.286 -4.179 1.00 95.25 245 MET A CA 1
ATOM 1948 C C . MET A 1 245 ? 8.699 8.458 -3.033 1.00 95.25 245 MET A C 1
ATOM 1950 O O . MET A 1 245 ? 8.313 8.313 -1.873 1.00 95.25 245 MET A O 1
ATOM 1954 N N . ILE A 1 246 ? 9.949 8.833 -3.326 1.00 92.75 246 ILE A N 1
ATOM 1955 C CA . ILE A 1 246 ? 10.916 9.274 -2.309 1.00 92.75 246 ILE A CA 1
ATOM 1956 C C . ILE A 1 246 ? 10.352 10.496 -1.579 1.00 92.75 246 ILE A C 1
ATOM 1958 O O . ILE A 1 246 ? 10.266 10.484 -0.358 1.00 92.75 246 ILE A O 1
ATOM 1962 N N . LYS A 1 247 ? 9.903 11.530 -2.305 1.00 91.25 247 LYS A N 1
ATOM 1963 C CA . LYS A 1 247 ? 9.333 12.738 -1.681 1.00 91.25 247 LYS A CA 1
ATOM 1964 C C . LYS A 1 247 ? 8.141 12.413 -0.783 1.00 91.25 247 LYS A C 1
ATOM 1966 O O . LYS A 1 247 ? 8.151 12.821 0.370 1.00 91.25 247 LYS A O 1
ATOM 1971 N N . VAL A 1 248 ? 7.184 11.618 -1.267 1.00 88.62 248 VAL A N 1
ATOM 1972 C CA . VAL A 1 248 ? 6.031 11.156 -0.469 1.00 88.62 248 VAL A CA 1
ATOM 1973 C C . VAL A 1 248 ? 6.476 10.437 0.809 1.00 88.62 248 VAL A C 1
ATOM 1975 O O . VAL A 1 248 ? 5.883 10.633 1.861 1.00 88.62 248 VAL A O 1
ATOM 1978 N N . SER A 1 249 ? 7.523 9.613 0.733 1.00 86.00 249 SER A N 1
ATOM 1979 C CA . SER A 1 249 ? 8.019 8.828 1.872 1.00 86.00 249 SER A CA 1
ATOM 1980 C C . SER A 1 249 ? 8.609 9.677 3.006 1.00 86.00 249 SER A C 1
ATOM 1982 O O . SER A 1 249 ? 8.707 9.189 4.130 1.00 86.00 249 SER A O 1
ATOM 1984 N N . TYR A 1 250 ? 9.026 10.911 2.710 1.00 79.94 250 TYR A N 1
ATOM 1985 C CA . TYR A 1 250 ? 9.684 11.831 3.645 1.00 79.94 250 TYR A CA 1
ATOM 1986 C C . TYR A 1 250 ? 8.935 13.167 3.808 1.00 79.94 250 TYR A C 1
ATOM 1988 O O . TYR A 1 250 ? 9.522 14.121 4.322 1.00 79.94 250 TYR A O 1
ATOM 1996 N N . SER A 1 251 ? 7.684 13.245 3.339 1.00 74.69 251 SER A N 1
ATOM 1997 C CA . SER A 1 251 ? 6.786 14.394 3.551 1.00 74.69 251 SER A CA 1
ATOM 1998 C C . SER A 1 251 ? 6.082 14.274 4.896 1.00 74.69 251 SER A C 1
ATOM 2000 O O . SER A 1 251 ? 5.961 15.313 5.578 1.00 74.69 251 SER A O 1
#

pLDDT: mean 82.45, std 21.11, range [29.02, 98.44]

Radius of gyration: 23.34 Å; chains: 1; bounding box: 62×38×71 Å

InterPro domains:
  IPR000219 Dbl homology domain [PF00621] (42-193)
  IPR000219 Dbl homology domain [PS50010] (38-245)
  IPR000219 Dbl homology domain [SM00325] (42-217)
  IPR000219 Dbl homology domain [cd00160] (39-220)
  IPR035899 Dbl homology (DH) domain superfamily [G3DSA:1.20.900.10] (31-247)
  IPR035899 Dbl homology (DH) domain superfamily [SSF48065] (27-226)

Secondary structure (DSSP, 8-state):
---SSSTTTTGGGS---S-S----HHHHSTTT-HHHHHHHHHHHHHHHHHHHHHHHHHHHIIIIIHHHHT-TTS-HHHHHHHHTTHHHHHHHHHHHHHHHHHTTT-HHHHHHHHHHHHHHHHHHHHHHHHHHHHHHHHHHHHHHH-HHHHHHHHHHHHHTT-SS-HHHHHTHHHHHHHHHHHHHHHHHHHHHHHHHHSPPTTSTTTTGGGTTTS------HHHHHHHHHHHHHHHHHHHHHHHHHHHHHT-

Organism: NCBI:txid27848

Foldseek 3Di:
DPDDPPVPPLVVVPDDPDDDDPPQLLVVPCPPDPLSVLLLVLLVCVLVVLSVLLVLLVLCCVLQLVVQVVDPVHDVVLSCLQCPCSVVVSVVSVVLSVQSVVCSRALLSNLVSLVVCLVVLLVSLVVLVVSLVRNVVSLVCCVVPVVPSVVSQVVSCVVSVPPDRPNVSSCSSLVVLVVLLVSLVSSLVSLVVRLVVQDDPPPCPPPVVPPPPDDDDPDDPVSSVVSSVSSVVSNVSSVVSSVSSVVSSVD

Sequence (251 aa):
MNGARLALSVDRLSGSDGTLNDTNPWTLYPTANPALKRLRCVIDELVNTEKSYVQSLLDIDQGYLAPLTQDPDVESSILDIIFGRISELRQFHEHLLLSLHLHRNDLIQLARVFLNNARQFEYLYVDFCINYCKSIRTLQDAKQSRASLWKKLIVCQQNLGHQLPVETYLLKPVQRVLKYQLLLQECVKHCMSAIHSLPSSGQTSACLERAVSTSNDLHSPDSDFDLLQQLNEAVPVLGQALERMIKVSYS